Protein AF-A0A534RG99-F1 (afdb_monomer)

Secondary structure (DSSP, 8-state):
---------------------------TTHHHHHHHHHHHHHHHHHHHHHHHHHHHTTT--HHHHHHHHHHHHHHHHHTTHHHHHHHHHHHHHHHHHHHHHHS-TT-HHHHHHHHHHHHHHHHHHHHHHHHHHHHHHHHHHHHHHHHHHTS-SSPPPHHHHHHHHHHHHHHHHHHHHHHHHHHHHHHHHHTT--HHHHHHHHHHHHHHHHHHHHHHHHHHHHHHHHHHHHHHHHHHTTPPP-

Nearest PDB structures (foldseek):
  8q72-assembly1_B  TM=1.942E-01  e=3.299E+00  Escherichia coli
  2efk-assembly1_A-2  TM=1.777E-01  e=1.952E+00  Homo sapiens
  7aal-assembly1_B  TM=2.417E-01  e=6.195E+00  Homo sapiens
  7sqc-assembly1_1Y  TM=2.230E-01  e=5.022E+00  Chlamydomonas reinhardtii

pLDDT: mean 87.12, std 18.01, range [34.84, 98.38]

Mean predicted aligned error: 12.44 Å

Radius of gyration: 27.6 Å; Cα contacts (8 Å, |Δi|>4): 132; chains: 1; bounding box: 69×39×100 Å

Foldseek 3Di:
DDDDDDDDDDDDDDDDDPPPPDPPDPDPPPLLVVLVVLLVVLLVVLVLLLQVLLCVLWQFDSVQLVVLVVQLVVLVVVLCLVVQLVVLVVQLVVQLVVLPVVDPPPDPSSVVSNVVSVVSSVVSSVVSCVSSVVSNVVSVVSSVVSRVVRHDPDTDDPVSSVVSNVVSVVSSVVSSVVSVLSSLVSVCVVVVHDSVVVVVVVVVVCVVCVVVVVVVVVVVVVVVVVLVVQVVVCVVVVHDDD

Structure (mmCIF, N/CA/C/O backbone):
data_AF-A0A534RG99-F1
#
_entry.id   AF-A0A534RG99-F1
#
loop_
_atom_site.group_PDB
_atom_site.id
_atom_site.type_symbol
_atom_site.label_atom_id
_atom_site.label_alt_id
_atom_site.label_comp_id
_atom_site.label_asym_id
_atom_site.label_entity_id
_atom_site.label_seq_id
_atom_site.pdbx_PDB_ins_code
_atom_site.Cartn_x
_atom_site.Cartn_y
_atom_site.Cartn_z
_atom_site.occupancy
_atom_site.B_iso_or_equiv
_atom_site.auth_seq_id
_atom_site.auth_comp_id
_atom_site.auth_asym_id
_atom_site.auth_atom_id
_atom_site.pdbx_PDB_model_num
ATOM 1 N N . MET A 1 1 ? -30.700 0.068 -70.254 1.00 35.19 1 MET A N 1
ATOM 2 C CA . MET A 1 1 ? -30.800 -1.154 -69.425 1.00 35.19 1 MET A CA 1
ATOM 3 C C . MET A 1 1 ? -30.445 -0.773 -67.988 1.00 35.19 1 MET A C 1
ATOM 5 O O . MET A 1 1 ? -29.385 -0.194 -67.830 1.00 35.19 1 MET A O 1
ATOM 9 N N . LYS A 1 2 ? -31.359 -1.021 -67.024 1.00 36.59 2 LYS A N 1
ATOM 10 C CA . LYS A 1 2 ? -31.232 -0.991 -65.535 1.00 36.59 2 LYS A CA 1
ATOM 11 C C . LYS A 1 2 ? -30.377 0.155 -64.936 1.00 36.59 2 LYS A C 1
ATOM 13 O O . LYS A 1 2 ? -29.163 0.089 -64.984 1.00 36.59 2 LYS A O 1
ATOM 18 N N . ALA A 1 3 ? -30.905 1.280 -64.440 1.00 35.94 3 ALA A N 1
ATOM 19 C CA . ALA A 1 3 ? -31.693 1.478 -63.208 1.00 35.94 3 ALA A CA 1
ATOM 20 C C . ALA A 1 3 ? -31.232 0.628 -62.007 1.00 35.94 3 ALA A C 1
ATOM 22 O O . ALA A 1 3 ? -31.554 -0.553 -61.998 1.00 35.94 3 ALA A O 1
ATOM 23 N N . VAL A 1 4 ? -30.565 1.248 -61.015 1.00 38.66 4 VAL A N 1
ATOM 24 C CA . VAL A 1 4 ? -30.992 1.295 -59.593 1.00 38.66 4 VAL A CA 1
ATOM 25 C C . VAL A 1 4 ? -30.416 2.566 -58.927 1.00 38.66 4 VAL A C 1
ATOM 27 O O . VAL A 1 4 ? -29.210 2.690 -58.740 1.00 38.66 4 VAL A O 1
ATOM 30 N N . LEU A 1 5 ? -31.303 3.500 -58.566 1.00 41.16 5 LEU A N 1
ATOM 31 C CA . LEU A 1 5 ? -31.160 4.424 -57.432 1.00 41.16 5 LEU A CA 1
ATOM 32 C C . LEU A 1 5 ? -31.718 3.726 -56.176 1.00 41.16 5 LEU A C 1
ATOM 34 O O . LEU A 1 5 ? -32.716 3.022 -56.302 1.00 41.16 5 LEU A O 1
ATOM 38 N N . SER A 1 6 ? -31.192 4.016 -54.981 1.00 34.84 6 SER A N 1
ATOM 39 C CA . SER A 1 6 ? -31.972 4.040 -53.721 1.00 34.84 6 SER A CA 1
ATOM 40 C C . SER A 1 6 ? -31.136 4.746 -52.640 1.00 34.84 6 SER A C 1
ATOM 42 O O . SER A 1 6 ? -30.063 4.270 -52.300 1.00 34.84 6 SER A O 1
ATOM 44 N N . ILE A 1 7 ? -31.387 6.009 -52.279 1.00 42.16 7 ILE A N 1
ATOM 45 C CA . ILE A 1 7 ? -32.417 6.532 -51.354 1.00 42.16 7 ILE A CA 1
ATOM 46 C C . ILE A 1 7 ? -32.228 6.056 -49.899 1.00 42.16 7 ILE A C 1
ATOM 48 O O . ILE A 1 7 ? -32.462 4.896 -49.589 1.00 42.16 7 ILE A O 1
ATOM 52 N N . ARG A 1 8 ? -31.835 7.042 -49.068 1.00 40.91 8 ARG A N 1
ATOM 53 C CA . ARG A 1 8 ? -32.249 7.405 -47.690 1.00 40.91 8 ARG A CA 1
ATOM 54 C C . ARG A 1 8 ? -32.652 6.295 -46.710 1.00 40.91 8 ARG A C 1
ATOM 56 O O . ARG A 1 8 ? -33.546 5.525 -47.015 1.00 40.91 8 ARG A O 1
ATOM 63 N N . SER A 1 9 ? -32.189 6.433 -45.460 1.00 36.69 9 SER A N 1
ATOM 64 C CA . SER A 1 9 ? -33.072 6.356 -44.280 1.00 36.69 9 SER A CA 1
ATOM 65 C C . SER A 1 9 ? -32.460 7.031 -43.043 1.00 36.69 9 SER A C 1
ATOM 67 O O . SER A 1 9 ? -31.491 6.551 -42.466 1.00 36.69 9 SER A O 1
ATOM 69 N N . LEU A 1 10 ? -33.068 8.155 -42.648 1.00 45.47 10 LEU A N 1
ATOM 70 C CA . LEU A 1 10 ? -33.199 8.592 -41.257 1.00 45.47 10 LEU A CA 1
ATOM 71 C C . LEU A 1 10 ? -34.198 7.645 -40.578 1.00 45.47 10 LEU A C 1
ATOM 73 O O . LEU A 1 10 ? -35.291 7.484 -41.117 1.00 45.47 10 LEU A O 1
ATOM 77 N N . ALA A 1 11 ? -33.878 7.084 -39.412 1.00 40.59 11 ALA A N 1
ATOM 78 C CA . ALA A 1 11 ? -34.886 6.605 -38.463 1.00 40.59 11 ALA A CA 1
ATOM 79 C C . ALA A 1 11 ? -34.291 6.422 -37.059 1.00 40.59 11 ALA A C 1
ATOM 81 O O . ALA A 1 11 ? -33.451 5.559 -36.818 1.00 40.59 11 ALA A O 1
ATOM 82 N N . SER A 1 12 ? -34.776 7.256 -36.146 1.00 42.72 12 SER A N 1
ATOM 83 C CA . SER A 1 12 ? -34.697 7.141 -34.694 1.00 42.72 12 SER A CA 1
ATOM 84 C C . SER A 1 12 ? -35.454 5.911 -34.175 1.00 42.72 12 SER A C 1
ATOM 86 O O . SER A 1 12 ? -36.561 5.664 -34.640 1.00 42.72 12 SER A O 1
ATOM 88 N N . MET A 1 13 ? -34.938 5.247 -33.135 1.00 43.50 13 MET A N 1
ATOM 89 C CA . MET A 1 13 ? -35.701 4.593 -32.048 1.00 43.50 13 MET A CA 1
ATOM 90 C C . MET A 1 13 ? -34.782 4.613 -30.811 1.00 43.50 13 MET A C 1
ATOM 92 O O . MET A 1 13 ? -33.669 4.112 -30.880 1.00 43.50 13 MET A O 1
ATOM 96 N N . ALA A 1 14 ? -35.020 5.395 -29.757 1.00 39.84 14 ALA A N 1
ATOM 97 C CA . ALA A 1 14 ? -36.105 5.329 -28.775 1.00 39.84 14 ALA A CA 1
ATOM 98 C C . ALA A 1 14 ? -36.149 4.007 -27.980 1.00 39.84 14 ALA A C 1
ATOM 100 O O . ALA A 1 14 ? -36.583 2.983 -28.491 1.00 39.84 14 ALA A O 1
ATOM 101 N N . ALA A 1 15 ? -35.787 4.150 -26.698 1.00 39.56 15 ALA A N 1
ATOM 102 C CA . ALA A 1 15 ? -36.223 3.403 -25.516 1.00 39.56 15 ALA A CA 1
ATOM 103 C C . ALA A 1 15 ? -35.795 1.935 -25.339 1.00 39.56 15 ALA A C 1
ATOM 105 O O . ALA A 1 15 ? -36.252 1.049 -26.044 1.00 39.56 15 ALA A O 1
ATOM 106 N N . LEU A 1 16 ? -35.085 1.675 -24.234 1.00 39.97 16 LEU A N 1
ATOM 107 C CA . LEU A 1 16 ? -35.629 0.852 -23.147 1.00 39.97 16 LEU A CA 1
ATOM 108 C C . LEU A 1 16 ? -34.820 1.081 -21.862 1.00 39.97 16 LEU A C 1
ATOM 110 O O . LEU A 1 16 ? -33.732 0.547 -21.668 1.00 39.97 16 LEU A O 1
ATOM 114 N N . ALA A 1 17 ? -35.388 1.901 -20.975 1.00 46.84 17 ALA A N 1
ATOM 115 C CA . ALA A 1 17 ? -35.044 1.906 -19.565 1.00 46.84 17 ALA A CA 1
ATOM 116 C C . ALA A 1 17 ? -35.474 0.557 -18.974 1.00 46.84 17 ALA A C 1
ATOM 118 O O . ALA A 1 17 ? -36.644 0.348 -18.656 1.00 46.84 17 ALA A O 1
ATOM 119 N N . ALA A 1 18 ? -34.532 -0.373 -18.856 1.00 37.84 18 ALA A N 1
ATOM 120 C CA . ALA A 1 18 ? -34.715 -1.562 -18.045 1.00 37.84 18 ALA A CA 1
ATOM 121 C C . ALA A 1 18 ? -34.495 -1.172 -16.577 1.00 37.84 18 ALA A C 1
ATOM 123 O O . ALA A 1 18 ? -33.408 -1.329 -16.027 1.00 37.84 18 ALA A O 1
ATOM 124 N N . VAL A 1 19 ? -35.547 -0.652 -15.938 1.00 48.28 19 VAL A N 1
ATOM 125 C CA . VAL A 1 19 ? -35.685 -0.742 -14.480 1.00 48.28 19 VAL A CA 1
ATOM 126 C C . VAL A 1 19 ? -35.912 -2.219 -14.178 1.00 48.28 19 VAL A C 1
ATOM 128 O O . VAL A 1 19 ? -37.041 -2.700 -14.112 1.00 48.28 19 VAL A O 1
ATOM 131 N N . LEU A 1 20 ? -34.820 -2.971 -14.064 1.00 42.06 20 LEU A N 1
ATOM 132 C CA . LEU A 1 20 ? -34.867 -4.269 -13.418 1.00 42.06 20 LEU A CA 1
ATOM 133 C C . LEU A 1 20 ? -35.010 -3.992 -11.925 1.00 42.06 20 LEU A C 1
ATOM 135 O O . LEU A 1 20 ? -34.041 -3.688 -11.234 1.00 42.06 20 LEU A O 1
ATOM 139 N N . GLY A 1 21 ? -36.249 -4.081 -11.442 1.00 42.44 21 GLY A N 1
ATOM 140 C CA . GLY A 1 21 ? -36.515 -4.382 -10.045 1.00 42.44 21 GLY A CA 1
ATOM 141 C C . GLY A 1 21 ? -35.872 -5.727 -9.735 1.00 42.44 21 GLY A C 1
ATOM 142 O O . GLY A 1 21 ? -36.471 -6.778 -9.956 1.00 42.44 21 GLY A O 1
ATOM 143 N N . VAL A 1 22 ? -34.618 -5.688 -9.291 1.00 42.62 22 VAL A N 1
ATOM 144 C CA . VAL A 1 22 ? -33.924 -6.855 -8.759 1.00 42.62 22 VAL A CA 1
ATOM 145 C C . VAL A 1 22 ? -34.721 -7.286 -7.527 1.00 42.62 22 VAL A C 1
ATOM 147 O O . VAL A 1 22 ? -34.969 -6.449 -6.652 1.00 42.62 22 VAL A O 1
ATOM 150 N N . PRO A 1 23 ? -35.181 -8.548 -7.442 1.00 39.16 23 PRO A N 1
ATOM 151 C CA . PRO A 1 23 ? -35.838 -9.016 -6.237 1.00 39.16 23 PRO A CA 1
ATOM 152 C C . PRO A 1 23 ? -34.845 -8.826 -5.096 1.00 39.16 23 PRO A C 1
ATOM 154 O O . PRO A 1 23 ? -33.680 -9.200 -5.228 1.00 39.16 23 PRO A O 1
ATOM 157 N N . ALA A 1 24 ? -35.300 -8.209 -4.006 1.00 44.59 24 ALA A N 1
ATOM 158 C CA . ALA A 1 24 ? -34.524 -8.048 -2.789 1.00 44.59 24 ALA A CA 1
ATOM 159 C C . ALA A 1 24 ? -34.129 -9.437 -2.268 1.00 44.59 24 ALA A C 1
ATOM 161 O O . ALA A 1 24 ? -34.837 -10.059 -1.474 1.00 44.59 24 ALA A O 1
ATOM 162 N N . ALA A 1 25 ? -32.996 -9.943 -2.751 1.00 38.47 25 ALA A N 1
ATOM 163 C CA . ALA A 1 25 ? -32.292 -11.032 -2.126 1.00 38.47 25 ALA A CA 1
ATOM 164 C C . ALA A 1 25 ? -31.916 -10.518 -0.741 1.00 38.47 25 ALA A C 1
ATOM 166 O O . ALA A 1 25 ? -31.190 -9.533 -0.601 1.00 38.47 25 ALA A O 1
ATOM 167 N N . ARG A 1 26 ? -32.466 -11.149 0.296 1.00 46.28 26 ARG A N 1
ATOM 168 C CA . ARG A 1 26 ? -31.996 -10.946 1.662 1.00 46.28 26 ARG A CA 1
ATOM 169 C C . ARG A 1 26 ? -30.568 -11.473 1.750 1.00 46.28 26 ARG A C 1
ATOM 171 O O . ARG A 1 26 ? -30.352 -12.627 2.092 1.00 46.28 26 ARG A O 1
ATOM 178 N N . ALA A 1 27 ? -29.617 -10.617 1.414 1.00 42.44 27 ALA A N 1
ATOM 179 C CA . ALA A 1 27 ? -28.203 -10.807 1.638 1.00 42.44 27 ALA A CA 1
ATOM 180 C C . ALA A 1 27 ? -27.747 -9.685 2.570 1.00 42.44 27 ALA A C 1
ATOM 182 O O . ALA A 1 27 ? -27.370 -8.600 2.132 1.00 42.44 27 ALA A O 1
ATOM 183 N N . GLY A 1 28 ? -27.818 -9.937 3.878 1.00 49.06 28 GLY A N 1
ATOM 184 C CA . GLY A 1 28 ? -26.865 -9.269 4.755 1.00 49.06 28 GLY A CA 1
ATOM 185 C C . GLY A 1 28 ? -25.483 -9.680 4.251 1.00 49.06 28 GLY A C 1
ATOM 186 O O . GLY A 1 28 ? -25.239 -10.873 4.114 1.00 49.06 28 GLY A O 1
ATOM 187 N N . ASP A 1 29 ? -24.668 -8.696 3.880 1.00 59.53 29 ASP A N 1
ATOM 188 C CA . ASP A 1 29 ? -23.268 -8.775 3.426 1.00 59.53 29 ASP A CA 1
ATOM 189 C C . ASP A 1 29 ? -22.974 -8.766 1.908 1.00 59.53 29 ASP A C 1
ATOM 191 O O . ASP A 1 29 ? -21.942 -8.215 1.534 1.00 59.53 29 ASP A O 1
ATOM 195 N N . SER A 1 30 ? -23.859 -9.176 0.982 1.00 82.25 30 SER A N 1
ATOM 196 C CA . SER A 1 30 ? -23.467 -9.204 -0.453 1.00 82.25 30 SER A CA 1
ATOM 197 C C . SER A 1 30 ? -23.281 -7.824 -1.095 1.00 82.25 30 SER A C 1
ATOM 199 O O . SER A 1 30 ? -22.430 -7.670 -1.965 1.00 82.25 30 SER A O 1
ATOM 201 N N . CYS A 1 31 ? -24.068 -6.818 -0.695 1.00 90.94 31 CYS A N 1
ATOM 202 C CA . CYS A 1 31 ? -23.949 -5.458 -1.238 1.00 90.94 31 CYS A CA 1
ATOM 203 C C . CYS A 1 31 ? -22.640 -4.797 -0.782 1.00 90.94 31 CYS A C 1
ATOM 205 O O . CYS A 1 31 ? -21.876 -4.274 -1.590 1.00 90.94 31 CYS A O 1
ATOM 207 N N . LEU A 1 32 ? -22.343 -4.883 0.519 1.00 91.12 32 LEU A N 1
ATOM 208 C CA . LEU A 1 32 ? -21.113 -4.329 1.086 1.00 91.12 32 LEU A CA 1
ATOM 209 C C . LEU A 1 32 ? -19.878 -5.068 0.576 1.00 91.12 32 LEU A C 1
ATOM 211 O O . LEU A 1 32 ? -18.852 -4.440 0.332 1.00 91.12 32 LEU A O 1
ATOM 215 N N . ASP A 1 33 ? -19.962 -6.381 0.387 1.00 90.50 33 ASP A N 1
ATOM 216 C CA . ASP A 1 33 ? -18.852 -7.151 -0.164 1.00 90.50 33 ASP A CA 1
ATOM 217 C C . ASP A 1 33 ? -18.605 -6.828 -1.638 1.00 90.50 33 ASP A C 1
ATOM 219 O O . ASP A 1 33 ? -17.449 -6.697 -2.035 1.00 90.50 33 ASP A O 1
ATOM 223 N N . GLN A 1 34 ? -19.654 -6.582 -2.428 1.00 89.12 34 GLN A N 1
ATOM 224 C CA . GLN A 1 34 ? -19.510 -6.068 -3.794 1.00 89.12 34 GLN A CA 1
ATOM 225 C C . GLN A 1 34 ? -18.872 -4.675 -3.818 1.00 89.12 34 GLN A C 1
ATOM 227 O O . GLN A 1 34 ? -17.952 -4.449 -4.600 1.00 89.12 34 GLN A O 1
ATOM 232 N N . ALA A 1 35 ? -19.283 -3.761 -2.935 1.00 89.44 35 ALA A N 1
ATOM 233 C CA . ALA A 1 35 ? -18.664 -2.439 -2.830 1.00 89.44 35 ALA A CA 1
ATOM 234 C C . ALA A 1 35 ? -17.170 -2.533 -2.456 1.00 89.44 35 ALA A C 1
ATOM 236 O O . ALA A 1 35 ? -16.323 -1.876 -3.066 1.00 89.44 35 ALA A O 1
ATOM 237 N N . LYS A 1 36 ? -16.815 -3.408 -1.503 1.00 92.62 36 LYS A N 1
ATOM 238 C CA . LYS A 1 36 ? -15.413 -3.683 -1.135 1.00 92.62 36 LYS A CA 1
ATOM 239 C C . LYS A 1 36 ? -14.625 -4.291 -2.294 1.00 92.62 36 LYS A C 1
ATOM 241 O O . LYS A 1 36 ? -13.469 -3.920 -2.499 1.00 92.62 36 LYS A O 1
ATOM 246 N N . GLN A 1 37 ? -15.225 -5.227 -3.025 1.00 92.75 37 GLN A N 1
ATOM 247 C CA . GLN A 1 37 ? -14.591 -5.876 -4.167 1.00 92.75 37 GLN A CA 1
ATOM 248 C C . GLN A 1 37 ? -14.346 -4.870 -5.296 1.00 92.75 37 GLN A C 1
ATOM 250 O O . GLN A 1 37 ? -13.217 -4.773 -5.771 1.00 92.75 37 GLN A O 1
ATOM 255 N N . GLY A 1 38 ? -15.336 -4.040 -5.634 1.00 91.69 38 GLY A N 1
ATOM 256 C CA . GLY A 1 38 ? -15.183 -2.974 -6.626 1.00 91.69 38 GLY A CA 1
ATOM 257 C C . GLY A 1 38 ? -14.103 -1.959 -6.239 1.00 91.69 38 GLY A C 1
ATOM 258 O O . GLY A 1 38 ? -13.286 -1.566 -7.070 1.00 91.69 38 GLY A O 1
ATOM 259 N N . TYR A 1 39 ? -14.010 -1.593 -4.956 1.00 94.94 39 TYR A N 1
ATOM 260 C CA . TYR A 1 39 ? -12.911 -0.757 -4.463 1.00 94.94 39 TYR A CA 1
ATOM 261 C C . TYR A 1 39 ? -11.539 -1.415 -4.654 1.00 94.94 39 TYR A C 1
ATOM 263 O O . TYR A 1 39 ? -10.575 -0.756 -5.056 1.00 94.94 39 TYR A O 1
ATOM 271 N N . LYS A 1 40 ? -11.436 -2.715 -4.351 1.00 95.31 40 LYS A N 1
ATOM 272 C CA . LYS A 1 40 ? -10.199 -3.481 -4.518 1.00 95.31 40 LYS A CA 1
ATOM 273 C C . LYS A 1 40 ? -9.777 -3.514 -5.985 1.00 95.31 40 LYS A C 1
ATOM 275 O O . LYS A 1 40 ? -8.652 -3.125 -6.274 1.00 95.31 40 LYS A O 1
ATOM 280 N N . GLU A 1 41 ? -10.684 -3.889 -6.881 1.00 95.38 41 GLU A N 1
ATOM 281 C CA . GLU A 1 41 ? -10.444 -3.944 -8.327 1.00 95.38 41 GLU A CA 1
ATOM 282 C C . GLU A 1 41 ? -10.013 -2.583 -8.883 1.00 95.38 41 GLU A C 1
ATOM 284 O O . GLU A 1 41 ? -9.002 -2.494 -9.576 1.00 95.38 41 GLU A O 1
ATOM 289 N N . CYS A 1 42 ? -10.703 -1.505 -8.500 1.00 96.94 42 CYS A N 1
ATOM 290 C CA . CYS A 1 42 ? -10.344 -0.142 -8.894 1.00 96.94 42 CYS A CA 1
ATOM 291 C C . CYS A 1 42 ? -8.917 0.224 -8.449 1.00 96.94 42 CYS A C 1
ATOM 293 O O . CYS A 1 42 ? -8.102 0.708 -9.234 1.00 96.94 42 CYS A O 1
ATOM 295 N N . LYS A 1 43 ? -8.571 -0.054 -7.186 1.00 96.56 43 LYS A N 1
ATOM 296 C CA . LYS A 1 43 ? -7.245 0.247 -6.623 1.00 96.56 43 LYS A CA 1
ATOM 297 C C . LYS A 1 43 ? -6.131 -0.601 -7.246 1.00 96.56 43 LYS A C 1
ATOM 299 O O . LYS A 1 43 ? -4.991 -0.124 -7.350 1.00 96.56 43 LYS A O 1
ATOM 304 N N . ASP A 1 44 ? -6.440 -1.845 -7.591 1.00 95.06 44 ASP A N 1
ATOM 305 C CA . ASP A 1 44 ? -5.523 -2.750 -8.275 1.00 95.06 44 ASP A CA 1
ATOM 306 C C . ASP A 1 44 ? -5.266 -2.228 -9.701 1.00 95.06 44 ASP A C 1
ATOM 308 O O . ASP A 1 44 ? -4.102 -2.049 -10.059 1.00 95.06 44 ASP A O 1
ATOM 312 N N . GLY A 1 45 ? -6.308 -1.785 -10.420 1.00 96.69 45 GLY A N 1
ATOM 313 C CA . GLY A 1 45 ? -6.187 -1.067 -11.699 1.00 96.69 45 GLY A CA 1
ATOM 314 C C . GLY A 1 45 ? -5.306 0.186 -11.609 1.00 96.69 45 GLY A C 1
ATOM 315 O O . GLY A 1 45 ? -4.301 0.286 -12.307 1.00 96.69 45 GLY A O 1
ATOM 316 N N . CYS A 1 46 ? -5.563 1.082 -10.644 1.00 97.19 46 CYS A N 1
ATOM 317 C CA . CYS A 1 46 ? -4.708 2.260 -10.412 1.00 97.19 46 CYS A CA 1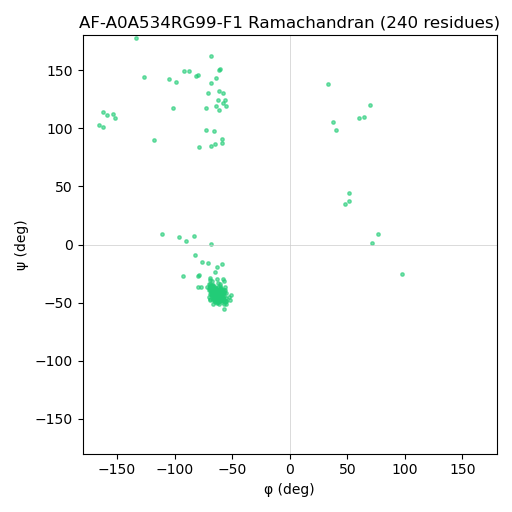
ATOM 318 C C . CYS A 1 46 ? -3.240 1.904 -10.117 1.00 97.19 46 CYS A C 1
ATOM 320 O O . CYS A 1 46 ? -2.331 2.720 -10.290 1.00 97.19 46 CYS A O 1
ATOM 322 N N . THR A 1 47 ? -2.994 0.737 -9.517 1.00 96.19 47 THR A N 1
ATOM 323 C CA . THR A 1 47 ? -1.637 0.288 -9.194 1.00 96.19 47 THR A CA 1
ATOM 324 C C . THR A 1 47 ? -0.924 -0.223 -10.435 1.00 96.19 47 THR A C 1
ATOM 326 O O . THR A 1 47 ? 0.266 0.065 -10.574 1.00 96.19 47 THR A O 1
ATOM 329 N N . GLU A 1 48 ? -1.646 -0.893 -11.326 1.00 95.69 48 GLU A N 1
ATOM 330 C CA . GLU A 1 48 ? -1.102 -1.361 -12.592 1.00 95.69 48 GLU A CA 1
ATOM 331 C C . GLU A 1 48 ? -0.792 -0.210 -13.548 1.00 95.69 48 GLU A C 1
ATOM 333 O O . GLU A 1 48 ? 0.342 -0.089 -14.012 1.00 95.69 48 GLU A O 1
ATOM 338 N N . ASP A 1 49 ? -1.716 0.739 -13.713 1.00 96.50 49 ASP A N 1
ATOM 339 C CA . ASP A 1 49 ? -1.475 1.943 -14.519 1.00 96.50 49 ASP A CA 1
ATOM 340 C C . ASP A 1 49 ? -0.248 2.719 -14.020 1.00 96.50 49 ASP A C 1
ATOM 342 O O . ASP A 1 49 ? 0.584 3.201 -14.793 1.00 96.50 49 ASP A O 1
ATOM 346 N N . PHE A 1 50 ? -0.079 2.797 -12.697 1.00 97.12 50 PHE A N 1
ATOM 347 C CA . PHE A 1 50 ? 1.108 3.389 -12.091 1.00 97.12 50 PHE A CA 1
ATOM 348 C C . PHE A 1 50 ? 2.389 2.604 -12.398 1.00 97.12 50 PHE A C 1
ATOM 350 O O . PHE A 1 50 ? 3.450 3.205 -12.592 1.00 97.12 50 PHE A O 1
ATOM 357 N N . HIS A 1 51 ? 2.336 1.271 -12.384 1.00 96.44 51 HIS A N 1
ATOM 358 C CA . HIS A 1 51 ? 3.479 0.440 -12.742 1.00 96.44 51 HIS A CA 1
ATOM 359 C C . HIS A 1 51 ? 3.884 0.663 -14.192 1.00 96.44 51 HIS A C 1
ATOM 361 O O . HIS A 1 51 ? 5.056 0.974 -14.411 1.00 96.44 51 HIS A O 1
ATOM 367 N N . ALA A 1 52 ? 2.929 0.595 -15.118 1.00 95.38 52 ALA A N 1
ATOM 368 C CA . ALA A 1 52 ? 3.139 0.860 -16.534 1.00 95.38 52 ALA A CA 1
ATOM 369 C C . ALA A 1 52 ? 3.724 2.261 -16.762 1.00 95.38 52 ALA A C 1
ATOM 371 O O . ALA A 1 52 ? 4.774 2.401 -17.388 1.00 95.38 52 ALA A O 1
ATOM 372 N N . ALA A 1 53 ? 3.129 3.298 -16.161 1.00 95.62 53 ALA A N 1
ATOM 373 C CA . ALA A 1 53 ? 3.615 4.672 -16.283 1.00 95.62 53 ALA A CA 1
ATOM 374 C C . ALA A 1 53 ? 5.049 4.836 -15.753 1.00 95.62 53 ALA A C 1
ATOM 376 O O . ALA A 1 53 ? 5.888 5.478 -16.380 1.00 95.62 53 ALA A O 1
ATOM 377 N N . LYS A 1 54 ? 5.370 4.235 -14.603 1.00 95.00 54 LYS A N 1
ATOM 378 C CA . LYS A 1 54 ? 6.709 4.328 -14.003 1.00 95.00 54 LYS A CA 1
ATOM 379 C C . LYS A 1 54 ? 7.760 3.551 -14.802 1.00 95.00 54 LYS A C 1
ATOM 381 O O . LYS A 1 54 ? 8.921 3.968 -14.818 1.00 95.00 54 LYS A O 1
ATOM 386 N N . ASP A 1 55 ? 7.380 2.431 -15.407 1.00 95.00 55 ASP A N 1
ATOM 387 C CA . ASP A 1 55 ? 8.259 1.660 -16.285 1.00 95.00 55 ASP A CA 1
ATOM 388 C C . ASP A 1 55 ? 8.529 2.446 -17.576 1.00 95.00 55 ASP A C 1
ATOM 390 O O . ASP A 1 55 ? 9.694 2.615 -17.938 1.00 95.00 55 ASP A O 1
ATOM 394 N N . ALA A 1 56 ? 7.499 3.072 -18.156 1.00 93.12 56 ALA A N 1
ATOM 395 C CA . ALA A 1 56 ? 7.635 3.991 -19.285 1.00 93.12 56 ALA A CA 1
ATOM 396 C C . ALA A 1 56 ? 8.537 5.197 -18.963 1.00 93.12 56 ALA A C 1
ATOM 398 O O . ALA A 1 56 ? 9.405 5.537 -19.756 1.00 93.12 56 ALA A O 1
ATOM 399 N N . CYS A 1 57 ? 8.438 5.790 -17.764 1.00 94.38 57 CYS A N 1
ATOM 400 C CA . CYS A 1 57 ? 9.350 6.862 -17.330 1.00 94.38 57 CYS A CA 1
ATOM 401 C C . CYS A 1 57 ? 10.832 6.457 -17.302 1.00 94.38 57 CYS A C 1
ATOM 403 O O . CYS A 1 57 ? 11.697 7.317 -17.141 1.00 94.38 57 CYS A O 1
ATOM 405 N N . LEU A 1 58 ? 11.128 5.158 -17.319 1.00 92.75 58 LEU A N 1
ATOM 406 C CA . LEU A 1 58 ? 12.475 4.601 -17.297 1.00 92.75 58 LEU A CA 1
ATOM 407 C C . LEU A 1 58 ? 12.850 3.931 -18.627 1.00 92.75 58 LEU A C 1
ATOM 409 O O . LEU A 1 58 ? 13.874 3.250 -18.657 1.00 92.75 58 LEU A O 1
ATOM 413 N N . ASP A 1 59 ? 12.026 4.096 -19.668 1.00 92.88 59 ASP A N 1
ATOM 414 C CA . ASP A 1 59 ? 12.126 3.401 -20.956 1.00 92.88 59 ASP A CA 1
ATOM 415 C C . ASP A 1 59 ? 12.230 1.874 -20.800 1.00 92.88 59 ASP A C 1
ATOM 417 O O . ASP A 1 59 ? 12.979 1.200 -21.504 1.00 92.88 59 ASP A O 1
ATOM 421 N N . ARG A 1 60 ? 11.506 1.310 -19.827 1.00 94.00 60 ARG A N 1
ATOM 422 C CA . ARG A 1 60 ? 11.483 -0.134 -19.573 1.00 94.00 60 ARG A CA 1
ATOM 423 C C . ARG A 1 60 ? 10.255 -0.770 -20.194 1.00 94.00 60 ARG A C 1
ATOM 425 O O . ARG A 1 60 ? 9.153 -0.239 -20.074 1.00 94.00 60 ARG A O 1
ATOM 432 N N . ASP A 1 61 ? 10.448 -1.947 -20.773 1.00 94.75 61 ASP A N 1
ATOM 433 C CA . ASP A 1 61 ? 9.356 -2.794 -21.228 1.00 94.75 61 ASP A CA 1
ATOM 434 C C . ASP A 1 61 ? 8.516 -3.252 -20.031 1.00 94.75 61 ASP A C 1
ATOM 436 O O . ASP A 1 61 ? 9.012 -3.902 -19.107 1.00 94.75 61 ASP A O 1
ATOM 440 N N . HIS A 1 62 ? 7.240 -2.878 -20.032 1.00 95.50 62 HIS A N 1
ATOM 441 C CA . HIS A 1 62 ? 6.348 -3.132 -18.909 1.00 95.50 62 HIS A CA 1
ATOM 442 C C . HIS A 1 62 ? 6.145 -4.634 -18.670 1.00 95.50 62 HIS A C 1
ATOM 444 O O . HIS A 1 62 ? 6.247 -5.073 -17.528 1.00 95.50 62 HIS A O 1
ATOM 450 N N . VAL A 1 63 ? 5.971 -5.432 -19.731 1.00 96.56 63 VAL A N 1
ATOM 451 C CA . VAL A 1 63 ? 5.770 -6.890 -19.632 1.00 96.56 63 VAL A CA 1
ATOM 452 C C . VAL A 1 63 ? 6.988 -7.572 -18.998 1.00 96.56 63 VAL A C 1
ATOM 454 O O . VAL A 1 63 ? 6.841 -8.414 -18.113 1.00 96.56 63 VAL A O 1
ATOM 457 N N . CYS A 1 64 ? 8.199 -7.162 -19.379 1.00 97.56 64 CYS A N 1
ATOM 458 C CA . CYS A 1 64 ? 9.441 -7.616 -18.761 1.00 97.56 64 CYS A CA 1
ATOM 459 C C . CYS A 1 64 ? 9.506 -7.256 -17.271 1.00 97.56 64 CYS A C 1
ATOM 461 O O . CYS A 1 64 ? 9.825 -8.108 -16.439 1.00 97.56 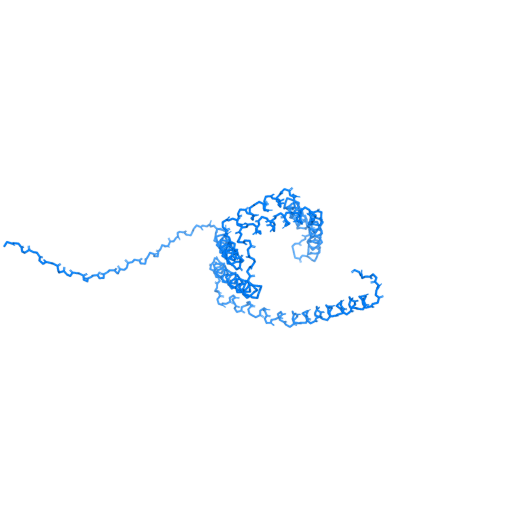64 CYS A O 1
ATOM 463 N N . VAL A 1 65 ? 9.191 -6.008 -16.895 1.00 97.56 65 VAL A N 1
ATOM 464 C CA . VAL A 1 65 ? 9.244 -5.611 -15.478 1.00 97.56 65 VAL A CA 1
ATOM 465 C C . VAL A 1 65 ? 8.131 -6.286 -14.665 1.00 97.56 65 VAL A C 1
ATOM 467 O O . VAL A 1 65 ? 8.366 -6.582 -13.494 1.00 97.56 65 VAL A O 1
ATOM 470 N N . GLU A 1 66 ? 6.967 -6.589 -15.246 1.00 97.12 66 GLU A N 1
ATOM 471 C CA . GLU A 1 66 ? 5.922 -7.391 -14.590 1.00 97.12 66 GLU A CA 1
ATOM 472 C C . GLU A 1 66 ? 6.399 -8.814 -14.280 1.00 97.12 66 GLU A C 1
ATOM 474 O O . GLU A 1 66 ? 6.214 -9.277 -13.154 1.00 97.12 66 GLU A O 1
ATOM 479 N N . ALA A 1 67 ? 7.132 -9.468 -15.188 1.00 97.81 67 ALA A N 1
ATOM 480 C CA . ALA A 1 67 ? 7.781 -10.745 -14.874 1.00 97.81 67 ALA A CA 1
ATOM 481 C C . ALA A 1 67 ? 8.753 -10.606 -13.683 1.00 97.81 67 ALA A C 1
ATOM 483 O O . ALA A 1 67 ? 8.693 -11.380 -12.730 1.00 97.81 67 ALA A O 1
ATOM 484 N N . CYS A 1 68 ? 9.567 -9.542 -13.649 1.00 98.12 68 CYS A N 1
ATOM 485 C CA . CYS A 1 68 ? 10.430 -9.260 -12.497 1.00 98.12 68 CYS A CA 1
ATOM 486 C C . CYS A 1 68 ? 9.643 -8.992 -11.197 1.00 98.12 68 CYS A C 1
ATOM 488 O O . CYS A 1 68 ? 10.146 -9.263 -10.101 1.00 98.12 68 CYS A O 1
ATOM 490 N N . ARG A 1 69 ? 8.450 -8.381 -11.275 1.00 97.44 69 ARG A N 1
ATOM 491 C CA . ARG A 1 69 ? 7.577 -8.157 -10.109 1.00 97.44 69 ARG A CA 1
ATOM 492 C C . ARG A 1 69 ? 7.021 -9.485 -9.600 1.00 97.44 69 ARG A C 1
ATOM 494 O O . ARG A 1 69 ? 7.076 -9.681 -8.389 1.00 97.44 69 ARG A O 1
ATOM 501 N N . ALA A 1 70 ? 6.598 -10.381 -10.492 1.00 97.38 70 ALA A N 1
ATOM 502 C CA . ALA A 1 70 ? 6.165 -11.734 -10.145 1.00 97.38 70 ALA A CA 1
ATOM 503 C C . ALA A 1 70 ? 7.286 -12.522 -9.444 1.00 97.38 70 ALA A C 1
ATOM 505 O O . ALA A 1 70 ? 7.090 -12.975 -8.320 1.00 97.38 70 ALA A O 1
ATOM 506 N N . ASP A 1 71 ? 8.502 -12.546 -10.005 1.00 97.50 71 ASP A N 1
ATOM 507 C CA . ASP A 1 71 ? 9.664 -13.208 -9.383 1.00 97.50 71 ASP A CA 1
ATOM 508 C C . ASP A 1 71 ? 9.972 -12.660 -7.981 1.00 97.50 71 ASP A C 1
ATOM 510 O O . ASP A 1 71 ? 10.356 -13.378 -7.051 1.00 97.50 71 ASP A O 1
ATOM 514 N N . ARG A 1 72 ? 9.832 -11.341 -7.805 1.00 97.56 72 ARG A N 1
ATOM 515 C CA . ARG A 1 72 ? 10.019 -10.700 -6.500 1.00 97.56 72 ARG A CA 1
ATOM 516 C C . ARG A 1 72 ? 8.928 -11.117 -5.519 1.00 97.56 72 ARG A C 1
ATOM 518 O O . ARG A 1 72 ? 9.228 -11.259 -4.332 1.00 97.56 72 ARG A O 1
ATOM 525 N N . ASP A 1 73 ? 7.692 -11.242 -5.979 1.00 96.62 73 ASP A N 1
ATOM 526 C CA . ASP A 1 73 ? 6.561 -11.629 -5.145 1.00 96.62 73 ASP A CA 1
ATOM 527 C C . ASP A 1 73 ? 6.682 -13.106 -4.726 1.00 96.62 73 ASP A C 1
ATOM 529 O O . ASP A 1 73 ? 6.510 -13.402 -3.543 1.00 96.62 73 ASP A O 1
ATOM 533 N N . ASP A 1 74 ? 7.165 -13.986 -5.607 1.00 97.50 74 ASP A N 1
ATOM 534 C CA . ASP A 1 74 ? 7.549 -15.365 -5.268 1.00 97.50 74 ASP A CA 1
ATOM 535 C C . ASP A 1 74 ? 8.707 -15.406 -4.258 1.00 97.50 74 ASP A C 1
ATOM 537 O O . ASP A 1 74 ? 8.644 -16.096 -3.236 1.00 97.50 74 ASP A O 1
ATOM 541 N N . CYS A 1 75 ? 9.754 -14.602 -4.478 1.00 97.81 75 CYS A N 1
ATOM 542 C CA . CYS A 1 75 ? 10.865 -14.467 -3.532 1.00 97.81 75 CYS A CA 1
ATOM 543 C C . CYS A 1 75 ? 10.381 -13.996 -2.154 1.00 97.81 75 CYS A C 1
ATOM 545 O O . CYS A 1 75 ? 10.825 -14.508 -1.125 1.00 97.81 75 CYS A O 1
ATOM 547 N N . ARG A 1 76 ? 9.452 -13.030 -2.115 1.00 97.19 76 ARG A N 1
ATOM 548 C CA . ARG A 1 76 ? 8.827 -12.551 -0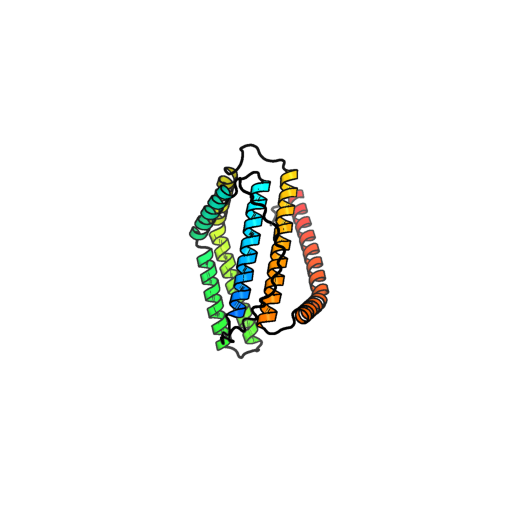.877 1.00 97.19 76 ARG A CA 1
ATOM 549 C C . ARG A 1 76 ? 8.042 -13.673 -0.205 1.00 97.19 76 ARG A C 1
ATOM 551 O O . ARG A 1 76 ? 8.224 -13.867 0.998 1.00 97.19 76 ARG A O 1
ATOM 558 N N . ALA A 1 77 ? 7.209 -14.399 -0.944 1.00 95.44 77 ALA A N 1
ATOM 559 C CA . ALA A 1 77 ? 6.428 -15.507 -0.406 1.00 95.44 77 ALA A CA 1
ATOM 560 C C . ALA A 1 77 ? 7.338 -16.564 0.245 1.00 95.44 77 ALA A C 1
ATOM 562 O O . ALA A 1 77 ? 7.082 -16.995 1.371 1.00 95.44 77 ALA A O 1
ATOM 563 N N . ALA A 1 78 ? 8.471 -16.880 -0.391 1.00 96.50 78 ALA A N 1
ATOM 564 C CA . ALA A 1 78 ? 9.473 -17.808 0.134 1.00 96.50 78 ALA A CA 1
ATOM 565 C C . ALA A 1 78 ? 10.135 -17.350 1.450 1.00 96.50 78 ALA A C 1
ATOM 567 O O . ALA A 1 78 ? 10.671 -18.177 2.184 1.00 96.50 78 ALA A O 1
ATOM 568 N N . THR A 1 79 ? 10.080 -16.056 1.800 1.00 97.00 79 THR A N 1
ATOM 569 C CA . THR A 1 79 ? 10.579 -15.576 3.104 1.00 97.00 79 THR A CA 1
ATOM 570 C C . THR A 1 79 ? 9.707 -16.005 4.285 1.00 97.00 79 THR A C 1
ATOM 572 O O . THR A 1 79 ? 10.131 -15.867 5.430 1.00 97.00 79 THR A O 1
ATOM 575 N N . GLY A 1 80 ? 8.473 -16.459 4.034 1.00 96.31 80 GLY A N 1
ATOM 576 C CA . GLY A 1 80 ? 7.507 -16.810 5.077 1.00 96.31 80 GLY A CA 1
ATOM 577 C C . GLY A 1 80 ? 6.928 -15.614 5.843 1.00 96.31 80 GLY A C 1
ATOM 578 O O . GLY A 1 80 ? 6.103 -15.813 6.735 1.00 96.31 80 GLY A O 1
ATOM 579 N N . VAL A 1 81 ? 7.303 -14.371 5.500 1.00 97.06 81 VAL A N 1
ATOM 580 C CA . VAL A 1 81 ? 6.864 -13.168 6.232 1.00 97.06 81 VAL A CA 1
ATOM 581 C C . VAL A 1 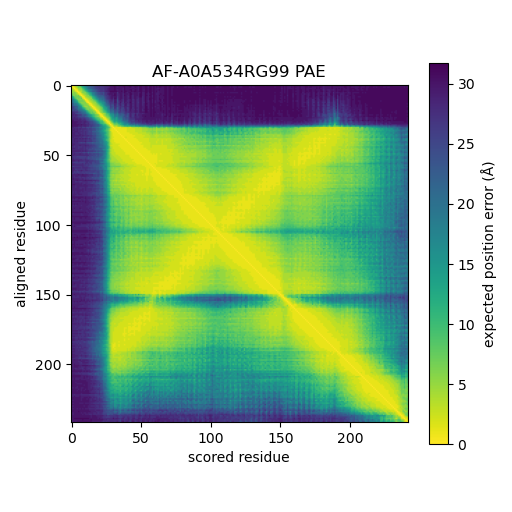81 ? 5.345 -13.008 6.232 1.00 97.06 81 VAL A C 1
ATOM 583 O O . VAL A 1 81 ? 4.763 -12.647 7.252 1.00 97.06 81 VAL A O 1
ATOM 586 N N . ASP A 1 82 ? 4.689 -13.313 5.111 1.00 95.56 82 ASP A N 1
ATOM 587 C CA . ASP A 1 82 ? 3.242 -13.145 4.979 1.00 95.56 82 ASP A CA 1
ATOM 588 C C . ASP A 1 82 ? 2.489 -14.201 5.806 1.00 95.56 82 ASP A C 1
ATOM 590 O O . ASP A 1 82 ? 1.510 -13.872 6.477 1.00 95.56 82 ASP A O 1
ATOM 594 N N . ALA A 1 83 ? 3.006 -15.434 5.872 1.00 96.44 83 ALA A N 1
ATOM 595 C CA . ALA A 1 83 ? 2.481 -16.481 6.749 1.00 96.44 83 ALA A CA 1
ATOM 596 C C . ALA A 1 83 ? 2.676 -16.137 8.239 1.00 96.44 83 ALA A C 1
ATOM 598 O O . ALA A 1 83 ? 1.759 -16.310 9.042 1.00 96.44 83 ALA A O 1
ATOM 599 N N . ALA A 1 84 ? 3.834 -15.585 8.615 1.00 97.31 84 ALA A N 1
ATOM 600 C CA . ALA A 1 84 ? 4.091 -15.136 9.984 1.00 97.31 84 ALA A CA 1
ATOM 601 C C . ALA A 1 84 ? 3.151 -13.988 10.399 1.00 97.31 84 ALA A C 1
ATOM 603 O O . ALA A 1 84 ? 2.569 -14.015 11.485 1.00 97.31 84 ALA A O 1
ATOM 604 N N . ILE A 1 85 ? 2.932 -13.007 9.516 1.00 97.94 85 ILE A N 1
ATOM 605 C CA . ILE A 1 85 ? 1.977 -11.914 9.751 1.00 97.94 85 ILE A CA 1
ATOM 606 C C . ILE A 1 85 ? 0.545 -12.450 9.878 1.00 97.94 85 ILE A C 1
ATOM 608 O O . ILE A 1 85 ? -0.190 -11.997 10.761 1.00 97.94 85 ILE A O 1
ATOM 612 N N . ALA A 1 86 ? 0.145 -13.410 9.037 1.00 97.56 86 ALA A N 1
ATOM 613 C CA . ALA A 1 86 ? -1.159 -14.063 9.139 1.00 97.56 86 ALA A CA 1
ATOM 614 C C . ALA A 1 86 ? -1.334 -14.741 10.509 1.00 97.56 86 ALA A C 1
ATOM 616 O O . ALA A 1 86 ? -2.307 -14.458 11.204 1.00 97.56 86 ALA A O 1
ATOM 617 N N . SER A 1 87 ? -0.330 -15.486 10.977 1.00 97.75 87 SER A N 1
ATOM 618 C CA . SER A 1 87 ? -0.338 -16.096 12.314 1.00 97.75 87 SER A CA 1
ATOM 619 C C . SER A 1 87 ? -0.464 -15.063 13.449 1.00 97.75 87 SER A C 1
ATOM 621 O O . SER A 1 87 ? -1.175 -15.292 14.435 1.00 97.75 87 SER A O 1
ATOM 623 N N . CYS A 1 88 ? 0.189 -13.898 13.337 1.00 98.19 88 CYS A N 1
ATOM 624 C CA . CYS A 1 88 ? 0.016 -12.804 14.303 1.00 98.19 88 CYS A CA 1
ATOM 625 C C . CYS A 1 88 ? -1.426 -12.256 14.298 1.00 98.19 88 CYS A C 1
ATOM 627 O O . CYS A 1 88 ? -1.965 -11.904 15.350 1.00 98.19 88 CYS A O 1
ATOM 629 N N . ASN A 1 89 ? -2.069 -12.181 13.127 1.00 97.81 89 ASN A N 1
ATOM 630 C CA . ASN A 1 89 ? -3.463 -11.746 12.998 1.00 97.81 89 ASN A CA 1
ATOM 631 C C . ASN A 1 89 ? -4.446 -12.772 13.572 1.00 97.81 89 ASN A C 1
ATOM 633 O O . ASN A 1 89 ? -5.400 -12.378 14.243 1.00 97.81 89 ASN A O 1
ATOM 637 N N . ASP A 1 90 ? -4.194 -14.063 13.378 1.00 97.81 90 ASP A N 1
ATOM 638 C CA . ASP A 1 90 ? -5.007 -15.130 13.968 1.00 97.81 90 ASP A CA 1
ATOM 639 C C . ASP A 1 90 ? -4.925 -15.088 15.497 1.00 97.81 90 ASP A C 1
ATOM 641 O O . ASP A 1 90 ? -5.944 -15.135 16.194 1.00 97.81 90 ASP A O 1
ATOM 645 N N . THR A 1 91 ? -3.719 -14.864 16.028 1.00 96.31 91 THR A N 1
ATOM 646 C CA . THR A 1 91 ? -3.491 -14.669 17.467 1.00 96.31 91 THR A CA 1
ATOM 647 C C . THR A 1 91 ? -4.247 -13.451 18.000 1.00 96.31 91 THR A C 1
ATOM 649 O O . THR A 1 91 ? -4.866 -13.530 19.064 1.00 96.31 91 THR A O 1
ATOM 652 N N . LEU A 1 92 ? -4.254 -12.334 17.261 1.00 98.19 92 LEU A N 1
ATOM 653 C CA . LEU A 1 92 ? -5.031 -11.144 17.620 1.00 98.19 92 LEU A CA 1
ATOM 654 C C . LEU A 1 92 ? -6.533 -11.433 17.645 1.00 98.19 92 LEU A C 1
ATOM 656 O O . LEU A 1 92 ? -7.222 -11.025 18.579 1.00 98.19 92 LEU A O 1
ATOM 660 N N . THR A 1 93 ? -7.042 -12.121 16.626 1.00 98.31 93 THR A N 1
ATOM 661 C CA . THR A 1 93 ? -8.458 -12.488 16.525 1.00 98.31 93 THR A CA 1
ATOM 662 C C . THR A 1 93 ? -8.875 -13.342 17.720 1.00 98.31 93 THR A C 1
ATOM 664 O O . THR A 1 93 ? -9.849 -13.012 18.401 1.00 98.31 93 THR A O 1
ATOM 667 N N . ALA A 1 94 ? -8.085 -14.366 18.052 1.00 97.81 94 ALA A N 1
ATOM 668 C CA . ALA A 1 94 ? -8.316 -15.202 19.225 1.00 97.81 94 ALA A CA 1
ATOM 669 C C . ALA A 1 94 ? -8.239 -14.400 20.537 1.00 97.81 94 ALA A C 1
ATOM 671 O O . ALA A 1 94 ? -9.085 -14.563 21.416 1.00 97.81 94 ALA A O 1
ATOM 672 N N . ALA A 1 95 ? -7.260 -13.501 20.678 1.00 97.75 95 ALA A N 1
ATOM 673 C CA . ALA A 1 95 ? -7.108 -12.666 21.869 1.00 97.75 95 ALA A CA 1
ATOM 674 C C . ALA A 1 95 ? -8.292 -11.707 22.065 1.00 97.75 95 ALA A C 1
ATOM 676 O O . ALA A 1 95 ? -8.847 -11.649 23.160 1.00 97.75 95 ALA A O 1
ATOM 677 N N . LYS A 1 96 ? -8.747 -11.035 20.999 1.00 98.06 96 LYS A N 1
ATOM 678 C CA . LYS A 1 96 ? -9.946 -10.185 21.039 1.00 98.06 96 LYS A CA 1
ATOM 679 C C . LYS A 1 96 ? -11.182 -10.980 21.445 1.00 98.06 96 LYS A C 1
ATOM 681 O O . LYS A 1 96 ? -11.979 -10.491 22.243 1.00 98.06 96 LYS A O 1
ATOM 686 N N . GLN A 1 97 ? -11.340 -12.202 20.935 1.00 98.06 97 GLN A N 1
ATOM 687 C CA . GLN A 1 97 ? -12.461 -13.048 21.333 1.00 98.06 97 GLN A CA 1
ATOM 688 C C . GLN A 1 97 ? -12.389 -13.433 22.816 1.00 98.06 97 GLN A C 1
ATOM 690 O O . GLN A 1 97 ? -13.403 -13.372 23.506 1.00 98.06 97 GLN A O 1
ATOM 695 N N . ARG A 1 98 ? -11.198 -13.757 23.335 1.00 97.94 98 ARG A N 1
ATOM 696 C CA . ARG A 1 98 ? -11.007 -14.011 24.772 1.00 97.94 98 ARG A CA 1
ATOM 697 C C . ARG A 1 98 ? -11.367 -12.796 25.627 1.00 97.94 98 ARG A C 1
ATOM 699 O O . ARG A 1 98 ? -12.084 -12.970 26.603 1.00 97.94 98 ARG A O 1
ATOM 706 N N . CYS A 1 99 ? -10.954 -11.589 25.234 1.00 98.25 99 CYS A N 1
ATOM 707 C CA . CYS A 1 99 ? -11.334 -10.357 25.936 1.00 98.25 99 CYS A CA 1
ATOM 708 C C . CYS A 1 99 ? -12.858 -10.178 25.996 1.00 98.25 99 CYS A C 1
ATOM 710 O O . CYS A 1 99 ? -13.405 -9.951 27.070 1.00 98.25 99 CYS A O 1
ATOM 712 N N . ARG A 1 100 ? -13.556 -10.357 24.863 1.00 98.00 100 ARG A N 1
ATOM 713 C CA . ARG A 1 100 ? -15.029 -10.255 24.793 1.00 98.00 100 ARG A CA 1
ATOM 714 C C . ARG A 1 100 ? -15.755 -11.298 25.639 1.00 98.00 100 ARG A C 1
ATOM 716 O O . ARG A 1 100 ? -16.858 -11.038 26.096 1.00 98.00 100 ARG A O 1
ATOM 723 N N . ASN A 1 101 ? -15.156 -12.471 25.827 1.00 97.88 101 ASN A N 1
ATOM 724 C CA . ASN A 1 101 ? -15.720 -13.512 26.684 1.00 97.88 101 ASN A CA 1
ATOM 725 C C . ASN A 1 101 ? -15.475 -13.231 28.179 1.00 97.88 101 ASN A C 1
ATOM 727 O O . ASN A 1 101 ? -16.223 -13.728 29.014 1.00 97.88 101 ASN A O 1
ATOM 731 N N . ALA A 1 102 ? -14.417 -12.486 28.515 1.00 97.62 102 ALA A N 1
ATOM 732 C CA . ALA A 1 102 ? -13.996 -12.225 29.892 1.00 97.62 102 ALA A CA 1
ATOM 733 C C . ALA A 1 102 ? -14.585 -10.935 30.486 1.00 97.62 102 ALA A C 1
ATOM 735 O O . ALA A 1 102 ? -14.738 -10.847 31.703 1.00 97.62 102 ALA A O 1
ATOM 736 N N . HIS A 1 103 ? -14.913 -9.946 29.650 1.00 97.50 103 HIS A N 1
ATOM 737 C CA . HIS A 1 103 ? -15.353 -8.622 30.089 1.00 97.50 103 HIS A CA 1
ATOM 738 C C . HIS A 1 103 ? -16.689 -8.215 29.445 1.00 97.50 103 HIS A C 1
ATOM 740 O O . HIS A 1 103 ? -16.916 -8.527 28.272 1.00 97.50 103 HIS A O 1
ATOM 746 N N . PRO A 1 104 ? -17.576 -7.506 30.173 1.00 96.31 104 PRO A N 1
ATOM 747 C CA . PRO A 1 104 ? -18.834 -7.006 29.622 1.00 96.31 104 PRO A CA 1
ATOM 748 C C . PRO A 1 104 ? -18.632 -6.046 28.443 1.00 96.31 104 PRO A C 1
ATOM 750 O O . PRO A 1 104 ? -17.653 -5.304 28.376 1.00 96.31 104 PRO A O 1
ATOM 753 N N . ALA A 1 105 ? -19.603 -6.010 27.530 1.00 95.31 105 ALA A N 1
ATOM 754 C CA . ALA A 1 105 ? -19.591 -5.059 26.423 1.00 95.31 105 ALA A CA 1
ATOM 755 C C . ALA A 1 105 ? -19.631 -3.606 26.935 1.00 95.31 105 ALA A C 1
ATOM 757 O O . ALA A 1 105 ? -20.457 -3.267 27.780 1.00 95.31 105 ALA A O 1
ATOM 758 N N . GLY A 1 106 ? -18.750 -2.757 26.396 1.00 92.75 106 GLY A N 1
ATOM 759 C CA . GLY A 1 106 ? -18.646 -1.340 26.760 1.00 92.75 106 GLY A CA 1
ATOM 760 C C . GLY A 1 106 ? -17.947 -1.065 28.095 1.00 92.75 106 GLY A C 1
ATOM 761 O O . GLY A 1 106 ? -17.992 0.070 28.565 1.00 92.75 106 GLY A O 1
ATOM 762 N N . SER A 1 107 ? -17.335 -2.075 28.724 1.00 96.44 107 SER A N 1
ATOM 763 C CA . SER A 1 107 ? -16.572 -1.868 29.956 1.00 96.44 107 SER A CA 1
ATOM 764 C C . SER A 1 107 ? -15.152 -1.352 29.656 1.00 96.44 107 SER A C 1
ATOM 766 O O . SER A 1 107 ? -14.546 -1.784 28.671 1.00 96.44 107 SER A O 1
ATOM 768 N N . PRO A 1 108 ? -14.574 -0.481 30.507 1.00 97.19 108 PRO A N 1
ATOM 769 C CA . PRO A 1 108 ? -13.188 -0.031 30.351 1.00 97.19 108 PRO A CA 1
ATOM 770 C C . PRO A 1 108 ? -12.173 -1.183 30.342 1.00 97.19 108 PRO A C 1
ATOM 772 O O . PRO A 1 108 ? -11.144 -1.107 29.676 1.00 97.19 108 PRO A O 1
ATOM 775 N N . GLU A 1 109 ? -12.456 -2.268 31.064 1.00 97.62 109 GLU A N 1
ATOM 776 C CA . GLU A 1 109 ? -11.603 -3.458 31.122 1.00 97.62 109 GLU A CA 1
ATOM 777 C C . GLU A 1 109 ? -11.589 -4.209 29.785 1.00 97.62 109 GLU A C 1
ATOM 779 O O . GLU A 1 109 ? -10.545 -4.725 29.381 1.00 97.62 109 GLU A O 1
ATOM 784 N N . LEU A 1 110 ? -12.725 -4.249 29.074 1.00 97.31 110 LEU A N 1
ATOM 785 C CA . LEU A 1 110 ? -12.786 -4.817 27.729 1.00 97.31 110 LEU A CA 1
ATOM 786 C C . LEU A 1 110 ? -11.887 -4.034 26.769 1.00 97.31 110 LEU A C 1
ATOM 788 O O . LEU A 1 110 ? -11.112 -4.647 26.030 1.00 97.31 110 LEU A O 1
ATOM 792 N N . ASP A 1 111 ? -11.969 -2.704 26.805 1.00 97.12 111 ASP A N 1
ATOM 793 C CA . ASP A 1 111 ? -11.173 -1.828 25.944 1.00 97.12 111 ASP A CA 1
ATOM 794 C C . ASP A 1 111 ? -9.675 -1.990 26.237 1.00 97.12 111 ASP A C 1
ATOM 796 O O . ASP A 1 111 ? -8.900 -2.294 25.329 1.00 97.12 111 ASP A O 1
ATOM 800 N N . GLN A 1 112 ? -9.276 -1.945 27.514 1.00 98.00 112 GLN A N 1
ATOM 801 C CA . GLN A 1 112 ? -7.885 -2.170 27.932 1.00 98.00 112 GLN A CA 1
ATOM 802 C C . GLN A 1 112 ? -7.359 -3.551 27.509 1.00 98.00 112 GLN A C 1
ATOM 804 O O . GLN A 1 112 ? -6.225 -3.672 27.036 1.00 98.00 112 GLN A O 1
ATOM 809 N N . CYS A 1 113 ? -8.173 -4.605 27.637 1.00 98.38 113 CYS A N 1
ATOM 810 C CA . CYS A 1 113 ? -7.801 -5.950 27.193 1.00 98.38 113 CYS A CA 1
ATOM 811 C C . CYS A 1 113 ? -7.583 -6.001 25.672 1.00 98.38 113 CYS A C 1
ATOM 813 O O . CYS A 1 113 ? -6.609 -6.591 25.191 1.00 98.38 113 CYS A O 1
ATOM 815 N N . ILE A 1 114 ? -8.475 -5.370 24.900 1.00 98.12 114 ILE A N 1
ATOM 816 C CA . ILE A 1 114 ? -8.375 -5.311 23.440 1.00 98.12 114 ILE A CA 1
ATOM 817 C C . ILE A 1 114 ? -7.145 -4.508 23.008 1.00 98.12 114 ILE A C 1
ATOM 819 O O . ILE A 1 114 ? -6.443 -4.954 22.097 1.00 98.12 114 ILE A O 1
ATOM 823 N N . ASP A 1 115 ? -6.859 -3.378 23.646 1.00 97.44 115 ASP A N 1
ATOM 824 C CA . ASP A 1 115 ? -5.694 -2.547 23.341 1.00 97.44 115 ASP A CA 1
ATOM 825 C C . ASP A 1 115 ? -4.391 -3.298 23.617 1.00 97.44 115 ASP A C 1
ATOM 827 O O . ASP A 1 115 ? -3.503 -3.349 22.761 1.00 97.44 115 ASP A O 1
ATOM 831 N N . GLN A 1 116 ? -4.305 -4.003 24.747 1.00 97.75 116 GLN A N 1
ATOM 832 C CA . GLN A 1 116 ? -3.151 -4.846 25.044 1.00 97.75 116 GLN A CA 1
ATOM 833 C C . GLN A 1 116 ? -2.976 -5.959 24.000 1.00 97.75 116 GLN A C 1
ATOM 835 O O . GLN A 1 116 ? -1.862 -6.212 23.535 1.00 97.75 116 GLN A O 1
ATOM 840 N N . ALA A 1 117 ? -4.066 -6.607 23.574 1.00 98.12 117 ALA A N 1
ATOM 841 C CA . ALA A 1 117 ? -4.011 -7.602 22.505 1.00 98.12 117 ALA A CA 1
ATOM 842 C C . ALA A 1 117 ? -3.513 -6.995 21.180 1.00 98.12 117 ALA A C 1
ATOM 844 O O . ALA A 1 117 ? -2.734 -7.630 20.462 1.00 98.12 117 ALA A O 1
ATOM 845 N N . GLN A 1 118 ? -3.925 -5.764 20.858 1.00 98.06 118 GLN A N 1
ATOM 846 C CA . GLN A 1 118 ? -3.454 -5.045 19.673 1.00 98.06 118 GLN A CA 1
ATOM 847 C C . GLN A 1 118 ? -1.956 -4.740 19.737 1.00 98.06 118 GLN A C 1
ATOM 849 O O . GLN A 1 118 ? -1.268 -4.980 18.743 1.00 98.06 118 GLN A O 1
ATOM 854 N N . LEU A 1 119 ? -1.445 -4.278 20.883 1.00 97.88 119 LEU A N 1
ATOM 855 C CA . LEU A 1 119 ? -0.016 -4.010 21.086 1.00 97.88 119 LEU A CA 1
ATOM 856 C C . LEU A 1 119 ? 0.829 -5.277 20.918 1.00 97.88 119 LEU A C 1
ATOM 858 O O . LEU A 1 119 ? 1.820 -5.267 20.188 1.00 97.88 119 LEU A O 1
ATOM 862 N N . VAL A 1 120 ? 0.403 -6.395 21.514 1.00 97.38 120 VAL A N 1
ATOM 863 C CA . VAL A 1 120 ? 1.091 -7.690 21.370 1.00 97.38 120 VAL A CA 1
ATOM 864 C C . VAL A 1 120 ? 1.126 -8.135 19.906 1.00 97.38 120 VAL A C 1
ATOM 866 O O . VAL A 1 120 ? 2.170 -8.538 19.394 1.00 97.38 120 VAL A O 1
ATOM 869 N N . ALA A 1 121 ? 0.003 -8.022 19.195 1.00 97.25 121 ALA A N 1
ATOM 870 C CA . ALA A 1 121 ? -0.051 -8.367 17.779 1.00 97.25 121 ALA A CA 1
ATOM 871 C C . ALA A 1 121 ? 0.786 -7.420 16.906 1.00 97.25 121 ALA A C 1
ATOM 873 O O . ALA A 1 121 ? 1.359 -7.847 15.905 1.00 97.25 121 ALA A O 1
ATOM 874 N N . PHE A 1 122 ? 0.862 -6.135 17.258 1.00 97.06 122 PHE A N 1
ATOM 875 C CA . PHE A 1 122 ? 1.734 -5.175 16.589 1.00 97.06 122 PHE A CA 1
ATOM 876 C C . PHE A 1 122 ? 3.206 -5.567 16.740 1.00 97.06 122 PHE A C 1
ATOM 878 O O . PHE A 1 122 ? 3.892 -5.687 15.724 1.00 97.06 122 PHE A O 1
ATOM 885 N N . GLN A 1 123 ? 3.653 -5.872 17.961 1.00 98.12 123 GLN A N 1
ATOM 886 C CA . GLN A 1 123 ? 5.019 -6.336 18.212 1.00 98.12 123 GLN A CA 1
ATOM 887 C C . GLN A 1 123 ? 5.332 -7.628 17.442 1.00 98.12 123 GLN A C 1
ATOM 889 O O . GLN A 1 123 ? 6.337 -7.688 16.743 1.00 98.12 123 GLN A O 1
ATOM 894 N N . CYS A 1 124 ? 4.422 -8.609 17.456 1.00 98.31 124 CYS A N 1
ATOM 895 C CA . CYS A 1 124 ? 4.558 -9.854 16.688 1.00 98.31 124 CYS A CA 1
ATOM 896 C C . CYS A 1 124 ? 4.826 -9.597 15.193 1.00 98.31 124 CYS A C 1
ATOM 898 O O . CYS A 1 124 ? 5.724 -10.192 14.596 1.00 98.31 124 CYS A O 1
ATOM 900 N N . ARG A 1 125 ? 4.079 -8.668 14.575 1.00 98.31 125 ARG A N 1
ATOM 901 C CA . ARG A 1 125 ? 4.273 -8.311 13.159 1.00 98.31 125 ARG A CA 1
ATOM 902 C C . ARG A 1 125 ? 5.604 -7.602 12.924 1.00 98.31 125 ARG A C 1
ATOM 904 O O . ARG A 1 125 ? 6.245 -7.862 11.908 1.00 98.31 125 ARG A O 1
ATOM 911 N N . LEU A 1 126 ? 6.015 -6.714 13.831 1.00 97.94 126 LEU A N 1
ATOM 912 C CA . LEU A 1 126 ? 7.320 -6.057 13.741 1.00 97.94 126 LEU A CA 1
ATOM 913 C C . LEU A 1 126 ? 8.459 -7.072 13.804 1.00 97.94 126 LEU A C 1
ATOM 915 O O . LEU A 1 126 ? 9.363 -6.999 12.974 1.00 97.94 126 LEU A O 1
ATOM 919 N N . ASP A 1 127 ? 8.384 -8.039 14.715 1.00 97.88 127 ASP A N 1
ATOM 920 C CA . ASP A 1 127 ? 9.396 -9.083 14.864 1.00 97.88 127 ASP A CA 1
ATOM 921 C C . ASP A 1 127 ? 9.468 -9.965 13.613 1.00 97.88 127 ASP A C 1
ATOM 923 O O . ASP A 1 127 ? 10.557 -10.196 13.084 1.00 97.88 127 ASP A O 1
ATOM 927 N N . ALA A 1 128 ? 8.317 -10.375 13.066 1.00 97.69 128 ALA A N 1
ATOM 928 C CA . ALA A 1 128 ? 8.251 -11.125 11.811 1.00 97.69 128 ALA A CA 1
ATOM 929 C C . ALA A 1 128 ? 8.913 -10.362 10.646 1.00 97.69 128 ALA A C 1
ATOM 931 O O . ALA A 1 128 ? 9.702 -10.922 9.882 1.00 97.69 128 ALA A O 1
ATOM 932 N N . ILE A 1 129 ? 8.645 -9.057 10.528 1.00 96.81 129 ILE A N 1
ATOM 933 C CA . ILE A 1 129 ? 9.260 -8.202 9.503 1.00 96.81 129 ILE A CA 1
ATOM 934 C C . ILE A 1 129 ? 10.763 -8.040 9.751 1.00 96.81 129 ILE A C 1
ATOM 936 O O . ILE A 1 129 ? 11.547 -8.097 8.803 1.00 96.81 129 ILE A O 1
ATOM 940 N N . ALA A 1 130 ? 11.181 -7.833 11.001 1.00 97.25 130 ALA A N 1
ATOM 941 C CA . ALA A 1 130 ? 12.582 -7.662 11.366 1.00 97.25 130 ALA A CA 1
ATOM 942 C C . ALA A 1 130 ? 13.403 -8.913 11.026 1.00 97.25 130 ALA A C 1
ATOM 944 O O . ALA A 1 130 ? 14.477 -8.792 10.434 1.00 97.25 130 ALA A O 1
ATOM 945 N N . GLN A 1 131 ? 12.862 -10.099 11.311 1.00 96.56 131 GLN A N 1
ATOM 946 C CA . GLN A 1 131 ? 13.472 -11.385 10.971 1.00 96.56 131 GLN A CA 1
ATOM 947 C C . GLN A 1 131 ? 13.560 -11.596 9.453 1.00 96.56 131 GLN A C 1
ATOM 949 O O . GLN A 1 131 ? 14.602 -12.008 8.947 1.00 96.56 131 GLN A O 1
ATOM 954 N N . ALA A 1 132 ? 12.510 -11.247 8.704 1.00 97.19 132 ALA A N 1
ATOM 955 C CA . ALA A 1 132 ? 12.492 -11.383 7.246 1.00 97.19 132 ALA A CA 1
ATOM 956 C C . ALA A 1 132 ? 13.312 -10.302 6.511 1.00 97.19 132 ALA A C 1
ATOM 958 O O . ALA A 1 132 ? 13.615 -10.444 5.323 1.00 97.19 132 ALA A O 1
ATOM 959 N N . LYS A 1 133 ? 13.691 -9.209 7.188 1.00 96.44 133 LYS A N 1
ATOM 960 C CA . LYS A 1 133 ? 14.336 -8.028 6.589 1.00 96.44 133 LYS A CA 1
ATOM 961 C C . LYS A 1 133 ? 15.557 -8.353 5.713 1.00 96.44 133 LYS A C 1
ATOM 963 O O . LYS A 1 133 ? 15.643 -7.770 4.625 1.00 96.44 133 LYS A O 1
ATOM 968 N N . PRO A 1 134 ? 16.493 -9.246 6.100 1.00 97.00 134 PRO A N 1
ATOM 969 C CA . PRO A 1 134 ? 17.627 -9.593 5.244 1.00 97.00 134 PRO A CA 1
ATOM 970 C C . PRO A 1 134 ? 17.190 -10.245 3.926 1.00 97.00 134 PRO A C 1
ATOM 972 O O . PRO A 1 134 ? 17.642 -9.820 2.862 1.00 97.00 134 PRO A O 1
ATOM 975 N N . ALA A 1 135 ? 16.267 -11.208 3.979 1.00 96.38 135 ALA A N 1
ATOM 976 C CA . ALA A 1 135 ? 15.751 -11.899 2.797 1.00 96.38 135 ALA A CA 1
ATOM 977 C C . ALA A 1 135 ? 14.937 -10.953 1.897 1.00 96.38 135 ALA A C 1
ATOM 979 O O . ALA A 1 135 ? 15.175 -10.875 0.694 1.00 96.38 135 ALA A O 1
ATOM 980 N N . LEU A 1 136 ? 14.075 -10.114 2.481 1.00 96.25 136 LEU A N 1
ATOM 981 C CA . LEU A 1 136 ? 13.333 -9.081 1.746 1.00 96.25 136 LEU A CA 1
ATOM 982 C C . LEU A 1 136 ? 14.266 -8.085 1.038 1.00 96.25 136 LEU A C 1
ATOM 984 O O . LEU A 1 136 ? 13.995 -7.646 -0.083 1.00 96.25 136 LEU A O 1
ATOM 988 N N . SER A 1 137 ? 15.392 -7.738 1.668 1.00 97.44 137 SER A N 1
ATOM 989 C CA . SER A 1 137 ? 16.428 -6.905 1.050 1.00 97.44 137 SER A CA 1
ATOM 990 C C . SER A 1 137 ? 17.062 -7.594 -0.162 1.00 97.44 137 SER A C 1
ATOM 992 O O . SER A 1 137 ? 17.289 -6.941 -1.183 1.00 97.44 137 SER A O 1
ATOM 994 N N . GLN A 1 138 ? 17.297 -8.908 -0.091 1.00 97.56 138 GLN A N 1
ATOM 995 C CA . GLN A 1 138 ? 17.795 -9.696 -1.222 1.00 97.56 138 GLN A CA 1
ATOM 996 C C . GLN A 1 138 ? 16.776 -9.758 -2.365 1.00 97.56 138 GLN A C 1
ATOM 998 O O . GLN A 1 138 ? 17.142 -9.419 -3.490 1.00 97.56 138 GLN A O 1
ATOM 1003 N N . CYS A 1 139 ? 15.497 -10.037 -2.086 1.00 97.75 139 CYS A N 1
ATOM 1004 C CA . CYS A 1 139 ? 14.434 -9.996 -3.099 1.00 97.75 139 CYS A CA 1
ATOM 1005 C C . CYS A 1 139 ? 14.373 -8.629 -3.798 1.00 97.75 139 CYS A C 1
ATOM 1007 O O . CYS A 1 139 ? 14.285 -8.531 -5.022 1.00 97.75 139 CYS A O 1
ATOM 1009 N N . ARG A 1 140 ? 14.508 -7.537 -3.032 1.00 97.62 140 ARG A N 1
ATOM 1010 C CA . ARG A 1 140 ? 14.553 -6.179 -3.590 1.00 97.62 140 ARG A CA 1
ATOM 1011 C C . ARG A 1 140 ? 15.779 -5.944 -4.477 1.00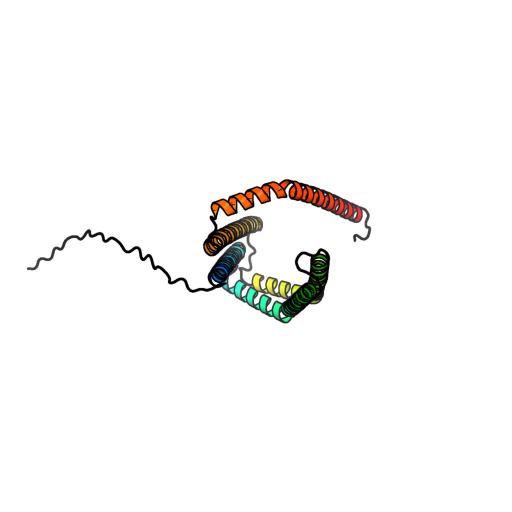 97.62 140 ARG A C 1
ATOM 1013 O O . ARG A 1 140 ? 15.667 -5.220 -5.466 1.00 97.62 140 ARG A O 1
ATOM 1020 N N . LYS A 1 141 ? 16.948 -6.484 -4.121 1.00 97.94 141 LYS A N 1
ATOM 1021 C CA . LYS A 1 141 ? 18.157 -6.398 -4.958 1.00 97.94 141 LYS A CA 1
ATOM 1022 C C . LYS A 1 141 ? 17.972 -7.177 -6.261 1.00 97.94 141 LYS A C 1
ATOM 1024 O O . LYS A 1 141 ? 18.226 -6.602 -7.315 1.00 97.94 141 LYS A O 1
ATOM 1029 N N . GLY A 1 142 ? 17.463 -8.409 -6.187 1.00 97.75 142 GLY A N 1
ATOM 1030 C CA . GLY A 1 142 ? 17.148 -9.235 -7.358 1.00 97.75 142 GLY A CA 1
ATOM 1031 C C . GLY A 1 142 ? 16.194 -8.525 -8.317 1.00 97.75 142 GLY A C 1
ATOM 1032 O O . GLY A 1 142 ? 16.520 -8.341 -9.486 1.00 97.75 142 GLY A O 1
ATOM 1033 N N . PHE A 1 143 ? 15.097 -7.973 -7.791 1.00 97.38 143 PHE A N 1
ATOM 1034 C CA . PHE A 1 143 ? 14.162 -7.165 -8.576 1.00 97.38 143 PHE A CA 1
ATOM 1035 C C . PHE A 1 143 ? 14.838 -5.988 -9.290 1.00 97.38 143 PHE A C 1
ATOM 1037 O O . PHE A 1 143 ? 14.582 -5.746 -10.464 1.00 97.38 143 PHE A O 1
ATOM 1044 N N . LYS A 1 144 ? 15.697 -5.229 -8.595 1.00 95.50 144 LYS A N 1
ATOM 1045 C CA . LYS A 1 144 ? 16.379 -4.072 -9.198 1.00 95.50 144 LYS A CA 1
ATOM 1046 C C . LYS A 1 144 ? 17.290 -4.475 -10.355 1.00 95.50 144 LYS A C 1
ATOM 1048 O O . LYS A 1 144 ? 17.355 -3.727 -11.325 1.00 95.50 144 LYS A O 1
ATOM 1053 N N . LEU A 1 145 ? 17.984 -5.607 -10.227 1.00 95.75 145 LEU A N 1
ATOM 1054 C CA . LEU A 1 145 ? 18.835 -6.152 -11.283 1.00 95.75 145 LEU A CA 1
ATOM 1055 C C . LEU A 1 145 ? 17.987 -6.590 -12.483 1.00 95.75 145 LEU A C 1
ATOM 1057 O O . LEU A 1 145 ? 18.231 -6.111 -13.585 1.00 95.75 145 LEU A O 1
ATOM 1061 N N . CYS A 1 146 ? 16.942 -7.391 -12.249 1.00 97.19 146 CYS A N 1
ATOM 1062 C CA . CYS A 1 146 ? 16.009 -7.846 -13.285 1.00 97.19 146 CYS A CA 1
ATOM 1063 C C . CYS A 1 146 ? 15.362 -6.666 -14.027 1.00 97.19 146 CYS A C 1
ATOM 1065 O O . CYS A 1 146 ? 15.539 -6.499 -15.228 1.00 97.19 146 CYS A O 1
ATOM 1067 N N . ALA A 1 147 ? 14.717 -5.754 -13.294 1.00 95.31 147 ALA A N 1
ATOM 1068 C CA . ALA A 1 147 ? 14.046 -4.597 -13.878 1.00 95.31 147 ALA A CA 1
ATOM 1069 C C . ALA A 1 147 ? 15.016 -3.614 -14.557 1.00 95.31 147 ALA A C 1
ATOM 1071 O O . ALA A 1 147 ? 14.601 -2.821 -15.397 1.00 95.31 147 ALA A O 1
ATOM 1072 N N . GLY A 1 148 ? 16.293 -3.608 -14.161 1.00 92.75 148 GLY A N 1
ATOM 1073 C CA . GLY A 1 148 ? 17.340 -2.831 -14.824 1.00 92.75 148 GLY A CA 1
ATOM 1074 C C . GLY A 1 148 ? 17.687 -3.362 -16.215 1.00 92.75 148 GLY A C 1
ATOM 1075 O O . GLY A 1 148 ? 18.050 -2.565 -17.070 1.00 92.75 148 GLY A O 1
ATOM 1076 N N . ALA A 1 149 ? 17.521 -4.666 -16.446 1.00 93.94 149 ALA A N 1
ATOM 1077 C CA . ALA A 1 149 ? 17.748 -5.315 -17.736 1.00 93.94 149 ALA A CA 1
ATOM 1078 C C . ALA A 1 149 ? 16.554 -5.197 -18.706 1.00 93.94 149 ALA A C 1
ATOM 1080 O O . ALA A 1 149 ? 16.691 -5.528 -19.878 1.00 93.94 149 ALA A O 1
ATOM 1081 N N . CYS A 1 150 ? 15.401 -4.704 -18.243 1.00 94.75 150 CYS A N 1
ATOM 1082 C CA . CYS A 1 150 ? 14.185 -4.548 -19.051 1.00 94.75 150 CYS A CA 1
ATOM 1083 C C . CYS A 1 150 ? 14.138 -3.265 -19.901 1.00 94.75 150 CYS A C 1
ATOM 1085 O O . CYS A 1 150 ? 13.088 -2.941 -20.447 1.00 94.75 150 CYS A O 1
ATOM 1087 N N . GLY A 1 151 ? 15.219 -2.489 -19.970 1.00 87.50 151 GLY A N 1
ATOM 1088 C CA . GLY A 1 151 ? 15.276 -1.241 -20.735 1.00 87.50 151 GLY A CA 1
ATOM 1089 C C . GLY A 1 151 ? 16.542 -1.147 -21.584 1.00 87.50 151 GLY A C 1
ATOM 1090 O O . GLY A 1 151 ? 17.397 -2.035 -21.525 1.00 87.50 151 GLY A O 1
ATOM 1091 N N . PRO A 1 152 ? 16.696 -0.074 -22.373 1.00 81.69 152 PRO A N 1
ATOM 1092 C CA . PRO A 1 152 ? 17.925 0.161 -23.110 1.00 81.69 152 PRO A CA 1
ATOM 1093 C C . PRO A 1 152 ? 19.108 0.317 -22.145 1.00 81.69 152 PRO A C 1
ATOM 1095 O O . PRO A 1 152 ? 18.983 0.851 -21.044 1.00 81.69 152 PRO A O 1
ATOM 1098 N N . ASN A 1 153 ? 20.302 -0.076 -22.597 1.00 71.88 153 ASN A N 1
ATOM 1099 C CA . ASN A 1 153 ? 21.549 0.095 -21.837 1.00 71.88 153 ASN A CA 1
ATOM 1100 C C . ASN A 1 153 ? 21.971 1.575 -21.691 1.00 71.88 153 ASN A C 1
ATOM 1102 O O . ASN A 1 153 ? 23.010 1.867 -21.100 1.00 71.88 153 ASN A O 1
ATOM 1106 N N . VAL A 1 154 ? 21.187 2.511 -22.238 1.00 76.06 154 VAL A N 1
ATOM 1107 C CA . VAL A 1 154 ? 21.390 3.954 -22.110 1.00 76.06 154 VAL A CA 1
ATOM 1108 C C . VAL A 1 154 ? 20.415 4.490 -21.060 1.00 76.06 154 VAL A C 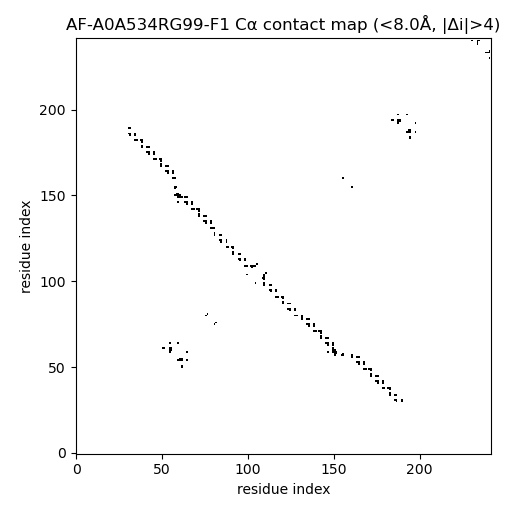1
ATOM 1110 O O . VAL A 1 154 ? 19.205 4.395 -21.260 1.00 76.06 154 VAL A O 1
ATOM 1113 N N . PRO A 1 155 ? 20.904 5.050 -19.941 1.00 73.19 155 PRO A N 1
ATOM 1114 C CA . PRO A 1 155 ? 20.028 5.597 -18.918 1.00 73.19 155 PRO A CA 1
ATOM 1115 C C . PRO A 1 155 ? 19.304 6.864 -19.420 1.00 73.19 155 PRO A C 1
ATOM 1117 O O . PRO A 1 155 ? 19.940 7.717 -20.045 1.00 73.19 155 PRO A O 1
ATOM 1120 N N . PRO A 1 156 ? 18.003 7.029 -19.116 1.00 80.12 156 PRO A N 1
ATOM 1121 C CA . PRO A 1 156 ? 17.236 8.212 -19.502 1.00 80.12 156 PRO A CA 1
ATOM 1122 C C . PRO A 1 156 ? 17.689 9.473 -18.751 1.00 80.12 156 PRO A C 1
ATOM 1124 O O . PRO A 1 156 ? 18.325 9.397 -17.695 1.00 80.12 156 PRO A O 1
ATOM 1127 N N . ASN A 1 157 ? 17.319 10.652 -19.272 1.00 84.44 157 ASN A N 1
ATOM 1128 C CA . ASN A 1 157 ? 17.618 11.942 -18.640 1.00 84.44 157 ASN A CA 1
ATOM 1129 C C . ASN A 1 157 ? 17.084 11.981 -17.187 1.00 84.44 157 ASN A C 1
ATOM 1131 O O . ASN A 1 157 ? 15.865 11.918 -16.992 1.00 84.44 157 ASN A O 1
ATOM 1135 N N . PRO A 1 158 ? 17.952 12.158 -16.168 1.00 85.62 158 PRO A N 1
ATOM 1136 C CA . PRO A 1 158 ? 17.551 12.112 -14.765 1.00 85.62 158 PRO A CA 1
ATOM 1137 C C . PRO A 1 158 ? 16.437 13.091 -14.375 1.00 85.62 158 PRO A C 1
ATOM 1139 O O . PRO A 1 158 ? 15.591 12.741 -13.551 1.00 85.62 158 PRO A O 1
ATOM 1142 N N . ASP A 1 159 ? 16.413 14.300 -14.938 1.00 86.56 159 ASP A N 1
ATOM 1143 C CA . ASP A 1 159 ? 15.425 15.314 -14.549 1.00 86.56 159 ASP A CA 1
ATOM 1144 C C . ASP A 1 159 ? 14.062 15.075 -15.207 1.00 86.56 159 ASP A C 1
ATOM 1146 O O . ASP A 1 159 ? 13.031 15.195 -14.539 1.00 86.56 159 ASP A O 1
ATOM 1150 N N . GLY A 1 160 ? 14.051 14.602 -16.458 1.00 89.19 160 GLY A N 1
ATOM 1151 C CA . GLY A 1 160 ? 12.827 14.142 -17.123 1.00 89.19 160 GLY A CA 1
ATOM 1152 C C . GLY A 1 160 ? 12.197 12.947 -16.400 1.00 89.19 160 GLY A C 1
ATOM 1153 O O . GLY A 1 160 ? 10.994 12.928 -16.144 1.00 89.19 160 GLY A O 1
ATOM 1154 N N . VAL A 1 161 ? 13.022 11.994 -15.952 1.00 92.19 161 VAL A N 1
ATOM 1155 C CA . VAL A 1 161 ? 12.575 10.826 -15.172 1.00 92.19 161 VAL A CA 1
ATOM 1156 C C . VAL A 1 161 ? 11.923 11.245 -13.853 1.00 92.19 161 VAL A C 1
ATOM 1158 O O . VAL A 1 161 ? 10.916 10.658 -13.453 1.00 92.19 161 VAL A O 1
ATOM 1161 N N . LYS A 1 162 ? 12.484 12.235 -13.144 1.00 93.56 162 LYS A N 1
ATOM 1162 C CA . LYS A 1 162 ? 11.912 12.728 -11.878 1.00 93.56 162 LYS A CA 1
ATOM 1163 C C . LYS A 1 162 ? 10.523 13.324 -12.095 1.00 93.56 162 LYS A C 1
ATOM 1165 O O . LYS A 1 162 ? 9.602 12.955 -11.371 1.00 93.56 162 LYS A O 1
ATOM 1170 N N . GLN A 1 163 ? 10.374 14.206 -13.084 1.00 93.81 163 GLN A N 1
ATOM 1171 C CA . GLN A 1 163 ? 9.088 14.836 -13.400 1.00 93.81 163 GLN A CA 1
ATOM 1172 C C . GLN A 1 163 ? 8.052 13.800 -13.847 1.00 93.81 163 GLN A C 1
ATOM 1174 O O . GLN A 1 163 ? 6.934 13.794 -13.337 1.00 93.81 163 GLN A O 1
ATOM 1179 N N . CYS A 1 164 ? 8.448 12.863 -14.711 1.00 95.75 164 CYS A N 1
ATOM 1180 C CA . CYS A 1 164 ? 7.585 11.772 -15.156 1.00 95.75 164 CYS A CA 1
ATOM 1181 C C . CYS A 1 164 ? 7.096 10.911 -13.979 1.00 95.75 164 CYS A C 1
ATOM 1183 O O . CYS A 1 164 ? 5.903 10.639 -13.843 1.00 95.75 164 CYS A O 1
ATOM 1185 N N . LYS A 1 165 ? 7.996 10.537 -13.058 1.00 94.81 165 LYS A N 1
ATOM 1186 C CA . LYS A 1 165 ? 7.625 9.774 -11.856 1.00 94.81 165 LYS A CA 1
ATOM 1187 C C . LYS A 1 165 ? 6.704 10.551 -10.927 1.00 94.81 165 LYS A C 1
ATOM 1189 O O . LYS A 1 165 ? 5.815 9.941 -10.341 1.00 94.81 165 LYS A O 1
ATOM 1194 N N . LEU A 1 166 ? 6.919 11.857 -10.772 1.00 95.25 166 LEU A N 1
ATOM 1195 C CA . LEU A 1 166 ? 6.032 12.702 -9.978 1.00 95.25 166 LEU A CA 1
ATOM 1196 C C . LEU A 1 166 ? 4.618 12.696 -10.570 1.00 95.25 166 LEU A C 1
ATOM 1198 O O . LEU A 1 166 ? 3.673 12.446 -9.831 1.00 95.25 166 LEU A O 1
ATOM 1202 N N . ALA A 1 167 ? 4.487 12.867 -11.888 1.00 95.56 167 ALA A N 1
ATOM 1203 C CA . ALA A 1 167 ? 3.198 12.790 -12.572 1.00 95.56 167 ALA A CA 1
ATOM 1204 C C . ALA A 1 167 ? 2.520 11.426 -12.360 1.00 95.56 167 ALA A C 1
ATOM 1206 O O . ALA A 1 167 ? 1.372 11.382 -11.929 1.00 95.56 167 ALA A O 1
ATOM 1207 N N . ALA A 1 168 ? 3.249 10.318 -12.543 1.00 96.31 168 ALA A N 1
ATOM 1208 C CA . ALA A 1 168 ? 2.717 8.976 -12.298 1.00 96.31 168 ALA A CA 1
ATOM 1209 C C . ALA A 1 168 ? 2.241 8.784 -10.843 1.00 96.31 168 ALA A C 1
ATOM 1211 O O . ALA A 1 168 ? 1.212 8.152 -10.597 1.00 96.31 168 ALA A O 1
ATOM 1212 N N . VAL A 1 169 ? 2.970 9.333 -9.862 1.00 96.62 169 VAL A N 1
ATOM 1213 C CA . VAL A 1 169 ? 2.556 9.309 -8.450 1.00 96.62 169 VAL A CA 1
ATOM 1214 C C . VAL A 1 169 ? 1.280 10.122 -8.238 1.00 96.62 169 VAL A C 1
ATOM 1216 O O . VAL A 1 169 ? 0.361 9.599 -7.611 1.00 96.62 169 VAL A O 1
ATOM 1219 N N . THR A 1 170 ? 1.203 11.346 -8.765 1.00 96.62 170 THR A N 1
ATOM 1220 C CA . THR A 1 170 ? 0.007 12.199 -8.672 1.00 96.62 170 THR A CA 1
ATOM 1221 C C . THR A 1 170 ? -1.208 11.494 -9.266 1.00 96.62 170 THR A C 1
ATOM 1223 O O . THR A 1 170 ? -2.192 11.290 -8.563 1.00 96.62 170 THR A O 1
ATOM 1226 N N . THR A 1 171 ? -1.098 10.975 -10.492 1.00 96.69 171 THR A N 1
ATOM 1227 C CA . THR A 1 171 ? -2.180 10.226 -11.148 1.00 96.69 171 THR A CA 1
ATOM 1228 C C . THR A 1 171 ? -2.635 9.026 -10.319 1.00 96.69 171 THR A C 1
ATOM 1230 O O . THR A 1 171 ? -3.832 8.780 -10.186 1.00 96.69 171 THR A O 1
ATOM 1233 N N . ARG A 1 172 ? -1.706 8.289 -9.696 1.00 96.81 172 ARG A N 1
ATOM 1234 C CA . ARG A 1 172 ? -2.069 7.174 -8.810 1.00 96.81 172 ARG A CA 1
ATOM 1235 C C . ARG A 1 172 ? -2.833 7.642 -7.571 1.00 96.81 172 ARG A C 1
ATOM 1237 O O . ARG A 1 172 ? -3.737 6.938 -7.120 1.00 96.81 172 ARG A O 1
ATOM 1244 N N . VAL A 1 173 ? -2.423 8.760 -6.974 1.00 96.88 173 VAL A N 1
ATOM 1245 C CA . VAL A 1 173 ? -3.086 9.334 -5.795 1.00 96.88 173 VAL A CA 1
ATOM 1246 C C . VAL A 1 173 ? -4.511 9.749 -6.152 1.00 96.88 173 VAL A C 1
ATOM 1248 O O . VAL A 1 173 ? -5.436 9.317 -5.466 1.00 96.88 173 VAL A O 1
ATOM 1251 N N . ASP A 1 174 ? -4.691 10.464 -7.261 1.00 96.56 174 ASP A N 1
ATOM 1252 C CA . ASP A 1 174 ? -6.001 10.924 -7.734 1.00 96.56 174 ASP A CA 1
ATOM 1253 C C . ASP A 1 174 ? -6.921 9.746 -8.097 1.00 96.56 174 ASP A C 1
ATOM 1255 O O . ASP A 1 174 ? -8.090 9.702 -7.704 1.00 96.56 174 ASP A O 1
ATOM 1259 N N . CYS A 1 175 ? -6.373 8.724 -8.763 1.00 97.25 175 CYS A N 1
ATOM 1260 C CA . CYS A 1 175 ? -7.093 7.491 -9.085 1.00 97.25 175 CYS A CA 1
ATOM 1261 C C . CYS A 1 175 ? -7.583 6.783 -7.814 1.00 97.25 175 CYS A C 1
ATOM 1263 O O . CYS A 1 175 ? -8.753 6.423 -7.699 1.00 97.25 175 CYS A O 1
ATOM 1265 N N . LYS A 1 176 ? -6.719 6.646 -6.798 1.00 95.88 176 LYS A N 1
ATOM 1266 C CA . LYS A 1 176 ? -7.104 6.033 -5.517 1.00 95.88 176 LYS A CA 1
ATOM 1267 C C . LYS A 1 176 ? -8.128 6.855 -4.740 1.00 95.88 176 LYS A C 1
ATOM 1269 O O . LYS A 1 176 ? -8.964 6.254 -4.067 1.00 95.88 176 LYS A O 1
ATOM 1274 N N . ALA A 1 177 ? -8.051 8.184 -4.803 1.00 94.88 177 ALA A N 1
ATOM 1275 C CA . ALA A 1 177 ? -9.055 9.061 -4.209 1.00 94.88 177 ALA A CA 1
ATOM 1276 C C . ALA A 1 177 ? -10.424 8.828 -4.867 1.00 94.88 177 ALA A C 1
ATOM 1278 O O . ALA A 1 177 ? -11.393 8.558 -4.164 1.00 94.88 177 ALA A O 1
ATOM 1279 N N . SER A 1 178 ? -10.459 8.767 -6.199 1.00 95.62 178 SER A N 1
ATOM 1280 C CA . SER A 1 178 ? -11.677 8.469 -6.965 1.00 95.62 178 SER A CA 1
ATOM 1281 C C . SER A 1 178 ? -12.238 7.075 -6.644 1.00 95.62 178 SER A C 1
ATOM 1283 O O . SER A 1 178 ? -13.436 6.910 -6.431 1.00 95.62 178 SER A O 1
ATOM 1285 N N . CYS A 1 179 ? -11.379 6.050 -6.534 1.00 96.31 179 CYS A N 1
ATOM 1286 C CA . CYS A 1 179 ? -11.811 4.712 -6.112 1.00 96.31 179 CYS A CA 1
ATOM 1287 C C . CYS A 1 179 ? -12.450 4.722 -4.720 1.00 96.31 179 CYS A C 1
ATOM 1289 O O . CYS A 1 179 ? -13.418 4.001 -4.486 1.00 96.31 179 CYS A O 1
ATOM 1291 N N . ARG A 1 180 ? -11.887 5.498 -3.785 1.00 94.38 180 ARG A N 1
ATOM 1292 C CA . ARG A 1 180 ? -12.422 5.629 -2.428 1.00 94.38 180 ARG A CA 1
ATOM 1293 C C . ARG A 1 180 ? -13.796 6.295 -2.453 1.00 94.38 180 ARG A C 1
ATOM 1295 O O . ARG A 1 180 ? -14.709 5.730 -1.866 1.00 94.38 180 ARG A O 1
ATOM 1302 N N . GLU A 1 181 ? -13.940 7.420 -3.146 1.00 92.62 181 GLU A N 1
ATOM 1303 C CA . GLU A 1 181 ? -15.218 8.135 -3.268 1.00 92.62 181 GLU A CA 1
ATOM 1304 C C . GLU A 1 181 ? -16.307 7.218 -3.847 1.00 92.62 181 GLU A C 1
ATOM 1306 O O . GLU A 1 181 ? -17.370 7.049 -3.254 1.00 92.62 181 GLU A O 1
ATOM 1311 N N . ASN A 1 182 ? -16.002 6.491 -4.928 1.00 91.62 182 ASN A N 1
ATOM 1312 C CA . ASN A 1 182 ? -16.928 5.518 -5.518 1.00 91.62 182 ASN A CA 1
ATOM 1313 C C . ASN A 1 182 ? -17.337 4.407 -4.534 1.00 91.62 182 ASN A C 1
ATOM 1315 O O . ASN A 1 182 ? -18.493 3.982 -4.505 1.00 91.62 182 ASN A O 1
ATOM 1319 N N . ALA A 1 183 ? -16.395 3.923 -3.723 1.00 93.00 183 ALA A N 1
ATOM 1320 C CA . ALA A 1 183 ? -16.668 2.910 -2.709 1.00 93.00 183 ALA A CA 1
ATOM 1321 C C . ALA A 1 183 ? -17.534 3.453 -1.564 1.00 93.00 183 ALA A C 1
ATOM 1323 O O . ALA A 1 183 ? -18.372 2.727 -1.026 1.00 93.00 183 ALA A O 1
ATOM 1324 N N . GLU A 1 184 ? -17.335 4.716 -1.191 1.00 92.62 184 GLU A N 1
ATOM 1325 C CA . GLU A 1 184 ? -18.119 5.422 -0.181 1.00 92.62 184 GLU A CA 1
ATOM 1326 C C . GLU A 1 184 ? -19.561 5.619 -0.666 1.00 92.62 184 GLU A C 1
ATOM 1328 O O . GLU A 1 184 ? -20.481 5.194 0.031 1.00 92.62 184 GLU A O 1
ATOM 1333 N N . VAL A 1 185 ? -19.761 6.096 -1.901 1.00 92.88 185 VAL A N 1
ATOM 1334 C CA . VAL A 1 185 ? -21.082 6.183 -2.554 1.00 92.88 185 VAL A CA 1
ATOM 1335 C C . VAL A 1 185 ? -21.781 4.820 -2.583 1.00 92.88 185 VAL A C 1
ATOM 1337 O O . VAL A 1 185 ? -22.944 4.705 -2.195 1.00 92.88 185 VAL A O 1
ATOM 1340 N N . ALA A 1 186 ? -21.078 3.765 -3.010 1.00 91.31 186 ALA A N 1
ATOM 1341 C CA . ALA A 1 186 ? -21.639 2.415 -3.070 1.00 91.31 186 ALA A CA 1
ATOM 1342 C C . ALA A 1 186 ? -22.010 1.878 -1.677 1.00 91.31 186 ALA A C 1
ATOM 1344 O O . ALA A 1 186 ? -23.051 1.245 -1.504 1.00 91.31 186 ALA A O 1
ATOM 1345 N N . THR A 1 187 ? -21.184 2.159 -0.668 1.00 92.69 187 THR A N 1
ATOM 1346 C CA . THR A 1 187 ? -21.443 1.767 0.723 1.00 92.69 187 THR A CA 1
ATOM 1347 C C . THR A 1 187 ? -22.656 2.498 1.287 1.00 92.69 187 THR A C 1
ATOM 1349 O O . THR A 1 187 ? -23.519 1.865 1.894 1.00 92.69 187 THR A O 1
ATOM 1352 N N . ASP A 1 188 ? -22.749 3.809 1.076 1.00 91.94 188 ASP A N 1
ATOM 1353 C CA . ASP A 1 188 ? -23.873 4.614 1.547 1.00 91.94 188 ASP A CA 1
ATOM 1354 C C . ASP A 1 188 ? -25.177 4.161 0.879 1.00 91.94 188 ASP A C 1
ATOM 1356 O O . ASP A 1 188 ? -26.173 3.947 1.573 1.00 91.94 188 ASP A O 1
ATOM 1360 N N . ALA A 1 189 ? -25.143 3.854 -0.422 1.00 89.81 189 ALA A N 1
ATOM 1361 C CA . ALA A 1 189 ? -26.265 3.242 -1.130 1.00 89.81 189 ALA A CA 1
ATOM 1362 C C . ALA A 1 189 ? -26.672 1.884 -0.522 1.00 89.81 189 ALA A C 1
ATOM 1364 O O . ALA A 1 189 ? -27.855 1.662 -0.258 1.00 89.81 189 ALA A O 1
ATOM 1365 N N . CYS A 1 190 ? -25.713 0.997 -0.222 1.00 92.19 190 CYS A N 1
ATOM 1366 C CA . CYS A 1 190 ? -25.989 -0.287 0.439 1.00 92.19 190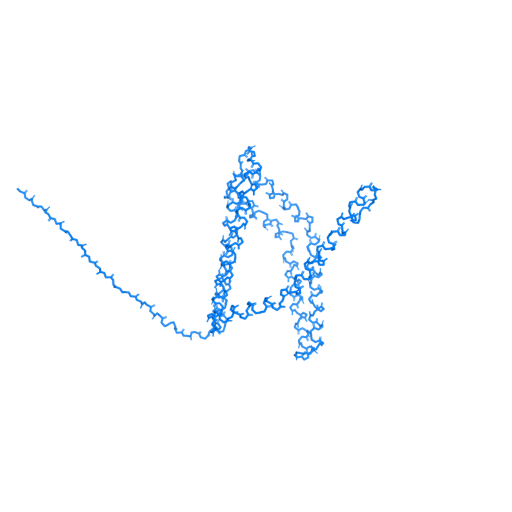 CYS A CA 1
ATOM 1367 C C . CYS A 1 190 ? -26.619 -0.124 1.830 1.00 92.19 190 CYS A C 1
ATOM 1369 O O . CYS A 1 190 ? -27.420 -0.958 2.252 1.00 92.19 190 CYS A O 1
ATOM 1371 N N . LEU A 1 191 ? -26.241 0.927 2.560 1.00 91.56 191 LEU A N 1
ATOM 1372 C CA . LEU A 1 191 ? -26.738 1.224 3.904 1.00 91.56 191 LEU A CA 1
ATOM 1373 C C . LEU A 1 191 ? -27.988 2.114 3.900 1.00 91.56 191 LEU A C 1
ATOM 1375 O O . LEU A 1 191 ? -28.462 2.477 4.978 1.00 91.56 191 LEU A O 1
ATOM 1379 N N . ASN A 1 192 ? -28.517 2.457 2.719 1.00 92.00 192 ASN A N 1
ATOM 1380 C CA . ASN A 1 192 ? -29.619 3.398 2.535 1.00 92.00 192 ASN A CA 1
ATOM 1381 C C . ASN A 1 192 ? -29.375 4.741 3.251 1.00 92.00 192 ASN A C 1
ATOM 1383 O O . ASN A 1 192 ? -30.240 5.269 3.953 1.00 92.00 192 ASN A O 1
ATOM 1387 N N . ARG A 1 193 ? -28.152 5.258 3.121 1.00 92.00 193 ARG A N 1
ATOM 1388 C CA . ARG A 1 193 ? -27.721 6.557 3.636 1.00 92.00 193 ARG A CA 1
ATOM 1389 C C . ARG A 1 193 ? -27.606 7.539 2.483 1.00 92.00 193 ARG A C 1
ATOM 1391 O O . ARG A 1 193 ? -27.152 7.184 1.400 1.00 92.00 193 ARG A O 1
ATOM 1398 N N . ASP A 1 194 ? -27.994 8.782 2.736 1.00 93.31 194 ASP A N 1
ATOM 1399 C CA . ASP A 1 194 ? -27.755 9.868 1.794 1.00 93.31 194 ASP A CA 1
ATOM 1400 C C . ASP A 1 194 ? -26.262 10.221 1.794 1.00 93.31 194 ASP A C 1
ATOM 1402 O O . ASP A 1 194 ? -25.714 10.616 2.825 1.00 93.31 194 ASP A O 1
ATOM 1406 N N . HIS A 1 195 ? -25.602 10.044 0.648 1.00 91.38 195 HIS A N 1
ATOM 1407 C CA . HIS A 1 195 ? -24.160 10.253 0.538 1.00 91.38 195 HIS A CA 1
ATOM 1408 C C . HIS A 1 195 ? -23.773 11.705 0.854 1.00 91.38 195 HIS A C 1
ATOM 1410 O O . HIS A 1 195 ? -22.829 11.928 1.602 1.00 91.38 195 HIS A O 1
ATOM 1416 N N . ALA A 1 196 ? -24.545 12.696 0.392 1.00 92.00 196 ALA A N 1
ATOM 1417 C CA . ALA A 1 196 ? -24.257 14.106 0.667 1.00 92.00 196 ALA A CA 1
ATOM 1418 C C . ALA A 1 196 ? -24.332 14.434 2.170 1.00 92.00 196 ALA A C 1
ATOM 1420 O O . ALA A 1 196 ? -23.488 15.158 2.699 1.00 92.00 196 ALA A O 1
ATOM 1421 N N . CYS A 1 197 ? -25.301 13.858 2.883 1.00 94.12 197 CYS A N 1
ATOM 1422 C CA . CYS A 1 197 ? -25.399 13.953 4.335 1.00 94.12 197 CYS A CA 1
ATOM 1423 C C . CYS A 1 197 ? -24.194 13.304 5.032 1.00 94.12 197 CYS A C 1
ATOM 1425 O O . CYS A 1 197 ? -23.618 13.901 5.944 1.00 94.12 197 CYS A O 1
ATOM 1427 N N . VAL A 1 198 ? -23.774 12.111 4.596 1.00 93.75 198 VAL A N 1
ATOM 1428 C CA . VAL A 1 198 ? -22.598 11.427 5.157 1.00 93.75 198 VAL A CA 1
ATOM 1429 C C . VAL A 1 198 ? -21.311 12.213 4.882 1.00 93.75 198 VAL A C 1
ATOM 1431 O O . VAL A 1 198 ? -20.476 12.316 5.784 1.00 93.75 198 VAL A O 1
ATOM 1434 N N . GLU A 1 199 ? -21.162 12.816 3.702 1.00 91.94 199 GLU A N 1
ATOM 1435 C CA . GLU A 1 199 ? -20.043 13.710 3.377 1.00 91.94 199 GLU A CA 1
ATOM 1436 C C . GLU A 1 199 ? -20.025 14.950 4.269 1.00 91.94 199 GLU A C 1
ATOM 1438 O O . GLU A 1 199 ? -18.971 15.311 4.791 1.00 91.94 199 GLU A O 1
ATOM 1443 N N . GLN A 1 200 ? -21.184 15.554 4.549 1.00 92.69 200 GLN A N 1
ATOM 1444 C CA . GLN A 1 200 ? -21.255 16.659 5.503 1.00 92.69 200 GLN A CA 1
ATOM 1445 C C . GLN A 1 200 ? -20.813 16.215 6.903 1.00 92.69 200 GLN A C 1
ATOM 1447 O O . GLN A 1 200 ? -19.992 16.880 7.529 1.00 92.69 200 GLN A O 1
ATOM 1452 N N . CYS A 1 201 ? -21.269 15.051 7.378 1.00 92.69 201 CYS A N 1
ATOM 1453 C CA . CYS A 1 201 ? -20.815 14.513 8.661 1.00 92.69 201 CYS A CA 1
ATOM 1454 C C . CYS A 1 201 ? -19.299 14.247 8.686 1.00 92.69 201 CYS A C 1
ATOM 1456 O O . CYS A 1 201 ? -18.658 14.427 9.725 1.00 92.69 201 CYS A O 1
ATOM 1458 N N . ARG A 1 202 ? -18.705 13.812 7.566 1.00 90.12 202 ARG A N 1
ATOM 1459 C CA . ARG A 1 202 ? -17.248 13.651 7.441 1.00 90.12 202 ARG A CA 1
ATOM 1460 C C . ARG A 1 202 ? -16.543 15.001 7.484 1.00 90.12 202 ARG A C 1
ATOM 1462 O O . ARG A 1 202 ? -15.576 15.121 8.229 1.00 90.12 202 ARG A O 1
ATOM 1469 N N . ALA A 1 203 ? -17.050 16.006 6.774 1.00 91.00 203 ALA A N 1
ATOM 1470 C CA . ALA A 1 203 ? -16.512 17.362 6.790 1.00 91.00 203 ALA A CA 1
ATOM 1471 C C . ALA A 1 203 ? -16.568 17.986 8.194 1.00 91.00 203 ALA A C 1
ATOM 1473 O O . ALA A 1 203 ? -15.576 18.551 8.652 1.00 91.00 203 ALA A O 1
ATOM 1474 N N . ASP A 1 204 ? -17.678 17.816 8.914 1.00 93.25 204 ASP A N 1
ATOM 1475 C CA . ASP A 1 204 ? -17.838 18.309 10.286 1.00 93.25 204 ASP A CA 1
ATOM 1476 C C . ASP A 1 204 ? -16.853 17.622 11.243 1.00 93.25 204 ASP A C 1
ATOM 1478 O O . ASP A 1 204 ? -16.181 18.276 12.047 1.00 93.25 204 ASP A O 1
ATOM 1482 N N . ARG A 1 205 ? -16.712 16.293 11.130 1.00 91.75 205 ARG A N 1
ATOM 1483 C CA . ARG A 1 205 ? -15.720 15.521 11.892 1.00 91.75 205 ARG A CA 1
ATOM 1484 C C . ARG A 1 205 ? -14.299 15.977 11.570 1.00 91.75 205 ARG A C 1
ATOM 1486 O O . ARG A 1 205 ? -13.489 16.125 12.482 1.00 91.75 205 ARG A O 1
ATOM 1493 N N . ASP A 1 206 ? -13.984 16.189 10.300 1.00 90.38 206 ASP A N 1
ATOM 1494 C CA . ASP A 1 206 ? -12.658 16.619 9.873 1.00 90.38 206 ASP A CA 1
ATOM 1495 C C . ASP A 1 206 ? -12.369 18.043 10.370 1.00 90.38 206 ASP A C 1
ATOM 1497 O O . ASP A 1 206 ? -11.273 18.292 10.866 1.00 90.38 206 ASP A O 1
ATOM 1501 N N . GLY A 1 207 ? -13.360 18.941 10.362 1.00 92.19 207 GLY A N 1
ATOM 1502 C CA . GLY A 1 207 ? -13.285 20.262 10.990 1.00 92.19 207 GLY A CA 1
ATOM 1503 C C . GLY A 1 207 ? -13.055 20.194 12.503 1.00 92.19 207 GLY A C 1
ATOM 1504 O O . GLY A 1 207 ? -12.270 20.972 13.044 1.00 92.19 207 GLY A O 1
ATOM 1505 N N . CYS A 1 208 ? -13.663 19.218 13.182 1.00 93.12 208 CYS A N 1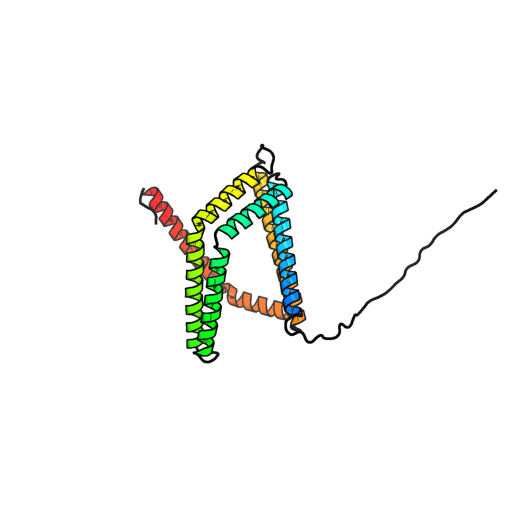
ATOM 1506 C CA . CYS A 1 208 ? -13.428 18.946 14.600 1.00 93.12 208 CYS A CA 1
ATOM 1507 C C . CYS A 1 208 ? -12.012 18.397 14.871 1.00 93.12 208 CYS A C 1
ATOM 1509 O O . CYS A 1 208 ? -11.365 18.805 15.835 1.00 93.12 208 CYS A O 1
ATOM 1511 N N . ALA A 1 209 ? -11.504 17.502 14.018 1.00 93.12 209 ALA A N 1
ATOM 1512 C CA . ALA A 1 209 ? -10.195 16.866 14.186 1.00 93.12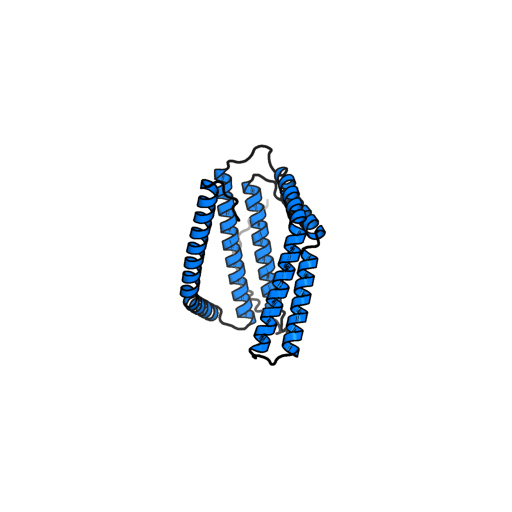 209 ALA A CA 1
ATOM 1513 C C . ALA A 1 209 ? -9.016 17.752 13.742 1.00 93.12 209 ALA A C 1
ATOM 1515 O O . ALA A 1 209 ? -7.902 17.599 14.253 1.00 93.12 209 ALA A O 1
ATOM 1516 N N . ARG A 1 210 ? -9.241 18.679 12.800 1.00 92.62 210 ARG A N 1
ATOM 1517 C CA . ARG A 1 210 ? -8.198 19.503 12.170 1.00 92.62 210 ARG A CA 1
ATOM 1518 C C . ARG A 1 210 ? -7.284 20.218 13.172 1.00 92.62 210 ARG A C 1
ATOM 1520 O O . ARG A 1 210 ? -6.072 20.074 13.026 1.00 92.62 210 ARG A O 1
ATOM 1527 N N . PRO A 1 211 ? -7.791 20.907 14.215 1.00 94.19 211 PRO A N 1
ATOM 1528 C CA . PRO A 1 211 ? -6.928 21.635 15.144 1.00 94.19 211 PRO A CA 1
ATOM 1529 C C . PRO A 1 211 ? -5.956 20.717 15.896 1.00 94.19 211 PRO A C 1
ATOM 1531 O O . PRO A 1 211 ? -4.805 21.088 16.129 1.00 94.19 211 PRO A O 1
ATOM 1534 N N . VAL A 1 212 ? -6.407 19.506 16.242 1.00 93.75 212 VAL A N 1
ATOM 1535 C CA . VAL A 1 212 ? -5.599 18.496 16.939 1.00 93.75 212 VAL A CA 1
ATOM 1536 C C . VAL A 1 212 ? -4.516 17.945 16.015 1.00 93.75 212 VAL A C 1
ATOM 1538 O O . VAL A 1 212 ? -3.355 17.856 16.409 1.00 93.75 212 VAL A O 1
ATOM 1541 N N . LEU A 1 213 ? -4.873 17.614 14.770 1.00 92.56 213 LEU A N 1
ATOM 1542 C CA . LEU A 1 213 ? -3.916 17.112 13.781 1.00 92.56 213 LEU A CA 1
ATOM 1543 C C . LEU A 1 213 ? -2.874 18.169 13.399 1.00 92.56 213 LEU A C 1
ATOM 1545 O O . LEU A 1 213 ? -1.696 17.839 13.272 1.00 92.56 213 LEU A O 1
ATOM 1549 N N . ASP A 1 214 ? -3.276 19.435 13.276 1.00 93.19 214 ASP A N 1
ATOM 1550 C CA . ASP A 1 214 ? -2.357 20.541 13.005 1.00 93.19 214 ASP A CA 1
ATOM 1551 C C . ASP A 1 214 ? -1.380 20.756 14.170 1.00 93.19 214 ASP A C 1
ATOM 1553 O O . ASP A 1 214 ? -0.205 21.053 13.943 1.00 93.19 214 ASP A O 1
ATOM 1557 N N . GLN A 1 215 ? -1.832 20.583 15.419 1.00 94.69 215 GLN A N 1
ATOM 1558 C CA . GLN A 1 215 ? -0.942 20.615 16.582 1.00 94.69 215 GLN A CA 1
ATOM 1559 C C . GLN A 1 215 ? 0.055 19.454 16.551 1.00 94.69 215 GLN A C 1
ATOM 1561 O O . GLN A 1 215 ? 1.257 19.689 16.638 1.00 94.69 215 GLN A O 1
ATOM 1566 N N . LEU A 1 216 ? -0.420 18.228 16.322 1.00 93.19 216 LEU A N 1
ATOM 1567 C CA . LEU A 1 216 ? 0.445 17.056 16.207 1.00 93.19 216 LEU A CA 1
ATOM 1568 C C . LEU A 1 216 ? 1.488 17.216 15.088 1.00 93.19 216 LEU A C 1
ATOM 1570 O O . LEU A 1 216 ? 2.650 16.857 15.265 1.00 93.19 216 LEU A O 1
ATOM 1574 N N . ALA A 1 217 ? 1.105 17.779 13.941 1.00 94.62 217 ALA A N 1
ATOM 1575 C CA . ALA A 1 217 ? 2.028 18.035 12.839 1.00 94.62 217 ALA A CA 1
ATOM 1576 C C . ALA A 1 217 ? 3.133 19.034 13.225 1.00 94.62 217 ALA A C 1
ATOM 1578 O O . ALA A 1 217 ? 4.298 18.819 12.878 1.00 94.62 217 ALA A O 1
ATOM 1579 N N . ARG A 1 218 ? 2.792 20.094 13.975 1.00 94.06 218 ARG A N 1
ATOM 1580 C CA . ARG A 1 218 ? 3.780 21.034 14.530 1.00 94.06 218 ARG A CA 1
ATOM 1581 C C . ARG A 1 218 ? 4.739 20.335 15.491 1.00 94.06 218 ARG A C 1
ATOM 1583 O O . ARG A 1 218 ? 5.947 20.532 15.381 1.00 94.06 218 ARG A O 1
ATOM 1590 N N . ASP A 1 219 ? 4.220 19.482 16.366 1.00 93.88 219 ASP A N 1
ATOM 1591 C CA . ASP A 1 219 ? 5.024 18.759 17.355 1.00 93.88 219 ASP A CA 1
ATOM 1592 C C . ASP A 1 219 ? 5.981 17.759 16.682 1.00 93.88 219 ASP A C 1
ATOM 1594 O O . ASP A 1 219 ? 7.163 17.684 17.026 1.00 93.88 219 ASP A O 1
ATOM 1598 N N . ILE A 1 220 ? 5.515 17.050 15.648 1.00 94.44 220 ILE A N 1
ATOM 1599 C CA . ILE A 1 220 ? 6.351 16.162 14.826 1.00 94.44 220 ILE A CA 1
ATOM 1600 C C . ILE A 1 220 ? 7.439 16.956 14.094 1.00 94.44 220 ILE A C 1
ATOM 1602 O O . ILE A 1 220 ? 8.588 16.514 14.039 1.00 94.44 220 ILE A O 1
ATOM 1606 N N . ALA A 1 221 ? 7.109 18.120 13.527 1.00 94.62 221 ALA A N 1
ATOM 1607 C CA . ALA A 1 221 ? 8.088 18.967 12.849 1.00 94.62 221 ALA A CA 1
ATOM 1608 C C . ALA A 1 221 ? 9.172 19.465 13.818 1.00 94.62 221 ALA A C 1
ATOM 1610 O O . ALA A 1 221 ? 10.356 19.387 13.494 1.00 94.62 221 ALA A O 1
ATOM 1611 N N . ALA A 1 222 ? 8.784 19.894 15.022 1.00 93.69 222 ALA A N 1
ATOM 1612 C CA . ALA A 1 222 ? 9.721 20.286 16.072 1.00 93.69 222 ALA A CA 1
ATOM 1613 C C . ALA A 1 222 ? 10.623 19.115 16.501 1.00 93.69 222 ALA A C 1
ATOM 1615 O O . ALA A 1 222 ? 11.839 19.275 16.611 1.00 93.69 222 ALA A O 1
ATOM 1616 N N . CYS A 1 223 ? 10.051 17.919 16.669 1.00 93.38 223 CYS A N 1
ATOM 1617 C CA . CYS A 1 223 ? 10.802 16.709 16.999 1.00 93.38 223 CYS A CA 1
ATOM 1618 C C . CYS A 1 223 ? 11.819 16.341 15.903 1.00 93.38 223 CYS A C 1
ATOM 1620 O O . CYS A 1 223 ? 12.988 16.094 16.200 1.00 93.38 223 CYS A O 1
ATOM 1622 N N . ASN A 1 224 ? 11.406 16.363 14.632 1.00 94.50 224 ASN A N 1
ATOM 1623 C CA . ASN A 1 224 ? 12.301 16.100 13.504 1.00 94.50 224 ASN A CA 1
ATOM 1624 C C . ASN A 1 224 ? 13.420 17.146 13.409 1.00 94.50 224 ASN A C 1
ATOM 1626 O O . ASN A 1 224 ? 14.564 16.767 13.189 1.00 94.50 224 ASN A O 1
ATOM 1630 N N . ALA A 1 225 ? 13.122 18.430 13.632 1.00 93.19 225 ALA A N 1
ATOM 1631 C CA . ALA A 1 225 ? 14.136 19.484 13.642 1.00 93.19 225 ALA A CA 1
ATOM 1632 C C . ALA A 1 225 ? 15.173 19.278 14.760 1.00 93.19 225 ALA A C 1
ATOM 1634 O O . ALA A 1 225 ? 16.369 19.446 14.523 1.00 93.19 225 ALA A O 1
ATOM 1635 N N . SER A 1 226 ? 14.735 18.857 15.953 1.00 92.50 226 SER A N 1
ATOM 1636 C CA . SER A 1 226 ? 15.647 18.487 17.043 1.00 92.50 226 SER A CA 1
ATOM 1637 C C . SER A 1 226 ? 16.535 17.309 16.649 1.00 92.50 226 SER A C 1
ATOM 1639 O O . SER A 1 226 ? 17.752 17.399 16.767 1.00 92.50 226 SER A O 1
ATOM 1641 N N . ARG A 1 227 ? 15.947 16.233 16.108 1.00 90.94 227 ARG A N 1
ATOM 1642 C CA . ARG A 1 227 ? 16.700 15.060 15.643 1.00 90.94 227 ARG A CA 1
ATOM 1643 C C . ARG A 1 227 ? 17.735 15.439 14.584 1.00 90.94 227 ARG A C 1
ATOM 1645 O O . ARG A 1 227 ? 18.867 14.972 14.638 1.00 90.94 227 ARG A O 1
ATOM 1652 N N . ASP A 1 228 ? 17.354 16.255 13.609 1.00 91.69 228 ASP A N 1
ATOM 1653 C CA . ASP A 1 228 ? 18.241 16.634 12.511 1.00 91.69 228 ASP A CA 1
ATOM 1654 C C . ASP A 1 228 ? 19.392 17.527 13.016 1.00 91.69 228 ASP A C 1
ATOM 1656 O O . ASP A 1 228 ? 20.532 17.352 12.584 1.00 91.69 228 ASP A O 1
ATOM 1660 N N . SER A 1 229 ? 19.126 18.404 13.992 1.00 88.31 229 SER A N 1
ATOM 1661 C CA . SER A 1 229 ? 20.155 19.153 14.730 1.00 88.31 229 SER A CA 1
ATOM 1662 C C . SER A 1 229 ? 21.110 18.218 15.484 1.00 88.31 229 SER A C 1
ATOM 1664 O O . SER A 1 229 ? 22.327 18.365 15.385 1.00 88.31 229 SER A O 1
ATOM 1666 N N . ASP A 1 230 ? 20.590 17.206 16.182 1.00 85.38 230 ASP A N 1
ATOM 1667 C CA . ASP A 1 230 ? 21.406 16.226 16.908 1.00 85.38 230 ASP A CA 1
ATOM 1668 C C . ASP A 1 230 ? 22.297 15.412 15.959 1.00 85.38 230 ASP A C 1
ATOM 1670 O O . ASP A 1 230 ? 23.491 15.247 16.217 1.00 85.38 230 ASP A O 1
ATOM 1674 N N . ILE A 1 231 ? 21.761 14.975 14.814 1.00 85.44 231 ILE A N 1
ATOM 1675 C CA . ILE A 1 231 ? 22.530 14.290 13.764 1.00 85.44 231 ILE A CA 1
ATOM 1676 C C . ILE A 1 231 ? 23.646 15.196 13.236 1.00 85.44 231 ILE A C 1
ATOM 1678 O O . ILE A 1 231 ? 24.792 14.754 13.134 1.00 85.44 231 ILE A O 1
ATOM 1682 N N . GLN A 1 232 ? 23.341 16.459 12.922 1.00 85.00 232 GLN A N 1
ATOM 1683 C CA . GLN A 1 232 ? 24.345 17.425 12.467 1.00 85.00 232 GLN A CA 1
ATOM 1684 C C . GLN A 1 232 ? 25.434 17.631 13.525 1.00 85.00 232 GLN A C 1
ATOM 1686 O O . GLN A 1 232 ? 26.622 17.578 13.208 1.00 85.00 232 GLN A O 1
ATOM 1691 N N . ASN A 1 233 ? 25.054 17.780 14.794 1.00 81.19 233 ASN A N 1
ATOM 1692 C CA . ASN A 1 233 ? 25.993 17.928 15.902 1.00 81.19 233 ASN A CA 1
ATOM 1693 C C . ASN A 1 233 ? 26.885 16.691 16.071 1.00 81.19 233 ASN A C 1
ATOM 1695 O O . ASN A 1 233 ? 28.081 16.830 16.332 1.00 81.19 233 ASN A O 1
ATOM 1699 N N . CYS A 1 234 ? 26.356 15.481 15.905 1.00 81.19 234 CYS A N 1
ATOM 1700 C CA . CYS A 1 234 ? 27.162 14.263 15.961 1.00 81.19 234 CYS A CA 1
ATOM 1701 C C . CYS A 1 234 ? 28.117 14.134 14.762 1.00 81.19 234 CYS A C 1
ATOM 1703 O O . CYS A 1 234 ? 29.274 13.754 14.958 1.00 81.19 234 CYS A O 1
ATOM 1705 N N . GLN A 1 235 ? 27.675 14.510 13.555 1.00 79.62 235 GLN A N 1
ATOM 1706 C CA . GLN A 1 235 ? 28.500 14.526 12.338 1.00 79.62 235 GLN A CA 1
ATOM 1707 C C . GLN A 1 235 ? 29.652 15.535 12.430 1.00 79.62 235 GLN A C 1
ATOM 1709 O O . GLN A 1 235 ? 30.786 15.200 12.097 1.00 79.62 235 GLN A O 1
ATOM 1714 N N . VAL A 1 236 ? 29.387 16.747 12.927 1.00 78.31 236 VAL A N 1
ATOM 1715 C CA . VAL A 1 236 ? 30.405 17.799 13.099 1.00 78.31 236 VAL A CA 1
ATOM 1716 C C . VAL A 1 236 ? 31.429 17.423 14.178 1.00 78.31 236 VAL A C 1
ATOM 1718 O O . VAL A 1 236 ? 32.600 17.775 14.065 1.00 78.31 236 VAL A O 1
ATOM 1721 N N . ASN A 1 237 ? 31.017 16.673 15.206 1.00 74.88 237 ASN A N 1
ATOM 1722 C CA . ASN A 1 237 ? 31.874 16.317 16.341 1.00 74.88 237 ASN A CA 1
ATOM 1723 C C . ASN A 1 237 ? 32.546 14.931 16.238 1.00 74.88 237 ASN A C 1
ATOM 1725 O O . ASN A 1 237 ? 33.165 14.509 17.216 1.00 74.88 237 ASN A O 1
ATOM 1729 N N . ASN A 1 238 ? 32.428 14.205 15.113 1.00 70.00 238 ASN A N 1
ATOM 1730 C CA . ASN A 1 238 ? 32.927 12.823 14.951 1.00 70.00 238 ASN A CA 1
ATOM 1731 C C . ASN A 1 238 ? 32.531 11.886 16.115 1.00 70.00 238 ASN A C 1
ATOM 1733 O O . ASN A 1 238 ? 33.292 11.002 16.515 1.00 70.00 238 ASN A O 1
ATOM 1737 N N . LYS A 1 239 ? 31.339 12.086 16.690 1.00 62.31 239 LYS A N 1
ATOM 1738 C CA . LYS A 1 239 ? 30.803 11.215 17.744 1.00 62.31 239 LYS A CA 1
ATOM 1739 C C . LYS A 1 239 ? 29.949 10.106 17.119 1.00 62.31 239 LYS A C 1
ATOM 1741 O O . LYS A 1 239 ? 29.307 10.353 16.097 1.00 62.31 239 LYS A O 1
ATOM 1746 N N . PRO A 1 240 ? 29.886 8.905 17.727 1.00 56.94 240 PRO A N 1
ATOM 1747 C CA . PRO A 1 240 ? 28.928 7.888 17.311 1.00 56.94 240 PRO A CA 1
ATOM 1748 C C . PRO A 1 240 ? 27.509 8.469 17.386 1.00 56.94 240 PRO A C 1
ATOM 1750 O O . PRO A 1 240 ? 27.112 8.986 18.432 1.00 56.94 240 PRO A O 1
ATOM 1753 N N . CYS A 1 241 ? 26.780 8.429 16.271 1.00 58.69 241 CYS A N 1
ATOM 1754 C CA . CYS A 1 241 ? 25.359 8.776 16.236 1.00 58.69 241 CYS A CA 1
ATOM 1755 C C . CYS A 1 241 ? 24.536 7.576 16.743 1.00 58.69 241 CYS A C 1
ATOM 1757 O O . CYS A 1 241 ? 24.949 6.441 16.481 1.00 58.69 241 CYS A O 1
ATOM 1759 N N . PRO A 1 242 ? 23.411 7.799 17.445 1.00 57.28 242 PRO A N 1
ATOM 1760 C CA . PRO A 1 242 ? 22.441 6.742 17.731 1.00 57.28 242 PRO A CA 1
ATOM 1761 C C . PRO A 1 242 ? 21.802 6.166 16.457 1.00 57.28 242 PRO A C 1
ATOM 1763 O O . PRO A 1 242 ? 21.724 6.891 15.436 1.00 57.28 242 PRO A O 1
#

Solvent-accessible surface area (backbone atoms only — not comparable to full-atom values): 13303 Å² total; per-residue (Å²): 132,82,88,85,87,83,83,88,83,89,81,89,79,85,86,80,87,78,79,71,80,69,74,83,71,92,50,90,59,58,57,54,49,50,28,52,49,53,30,48,53,45,44,52,51,35,49,48,56,31,50,44,47,46,26,52,45,57,59,23,46,47,73,56,34,47,53,30,48,50,55,30,50,52,48,44,57,74,57,43,38,66,59,47,38,49,53,28,49,53,50,33,54,54,43,42,51,50,29,61,75,74,30,59,90,92,36,71,67,25,52,53,45,40,51,53,35,50,53,53,30,50,51,48,37,51,50,37,48,61,71,30,40,66,57,50,50,49,31,53,51,52,30,54,55,49,43,58,67,30,31,64,98,65,83,71,62,69,68,60,32,50,54,44,42,50,50,32,49,50,54,31,52,54,45,42,50,52,29,48,52,54,28,49,48,45,40,24,55,63,67,73,43,61,51,71,61,52,50,49,55,48,51,52,49,47,63,67,46,44,67,59,52,55,49,51,52,51,52,50,51,52,50,49,52,52,52,53,50,51,50,49,52,23,64,76,63,77,46,89,71,134

Sequence (242 aa):
MKAVLSIRSLASMAALAAVLGVPAARAGDSCLDQAKQGYKECKDGCTEDFHAAKDACLDRDHVCVEACRADRDDCRAATGVDAAIASCNDTLTAAKQRCRNAHPAGSPELDQCIDQAQLVAFQCRLDAIAQAKPALSQCRKGFKLCAGACGPNVPPNPDGVKQCKLAAVTTRVDCKASCRENAEVATDACLNRDHACVEQCRADRDGCARPVLDQLARDIAACNASRDSDIQNCQVNNKPCP